Protein AF-A0A819ANI2-F1 (afdb_monomer_lite)

Sequence (300 aa):
MELKGNILSNIRSGGTGGHFAVSVTNSTTNWTAGNINNNDIYSVTPSTIGQWLVTSYDFANWKTNSGADANSISADPLYHSITNLRLLPNSPCYNAGVPISYVPADYYGTTRSLSTPTIGAVEMTSTQSPTSQTTITSPTTSTDNVILSLAAAGGLSVNPTTLTPASGSHFTGQYFSSGSTGNHPGATNISNYYWTVSTDASSFTGSVRFYFNNIPSNGVLVPGTLKLLKRNGPGIDWAVWPTVNNTATYIEATGLTGFSEFALGGNVDNPLPVEIANFTSVINNRDDNPAGAVLKIYQD

Secondary structure (DSSP, 8-state):
--EES-EEEE----SSS---SEEE-S--SPPPTTTEES-EEEESSGGGSEEETTEEE-HHHHHHHHS--TT-B-S---BSBSS--PBPTT-TTTT-S---TT--B-TTSPBPPSSSPPSSSS--S-----SEEEEEESPPTTS-EEEE-TTSTT-EEEEEEEEESSTT-EEEEEEESS---S--TT-SEEEEEEEEEEE--SEEEEEEEEE-TTSTT---S-GGG-EEEEESSTTSPPEE-S-EEE-SSEEEEEEE-S--EEEEEE-TT---PPP---------S----GGG--------

Structure (mmCIF, N/CA/C/O backbone):
data_AF-A0A819ANI2-F1
#
_entry.id   AF-A0A819ANI2-F1
#
loop_
_atom_site.group_PDB
_atom_site.id
_atom_site.type_symbol
_atom_site.label_atom_id
_atom_site.label_alt_id
_atom_site.label_comp_id
_atom_site.label_asym_id
_atom_site.label_entity_id
_atom_site.label_seq_id
_atom_site.pdbx_PDB_ins_code
_atom_site.Cartn_x
_atom_site.Cartn_y
_atom_site.Cartn_z
_atom_site.occupancy
_atom_site.B_iso_or_equiv
_atom_site.auth_seq_id
_atom_site.auth_comp_id
_atom_site.auth_asym_id
_atom_site.auth_atom_id
_atom_site.pdbx_PDB_model_num
ATOM 1 N N . MET A 1 1 ? 16.505 -12.201 -24.343 1.00 77.00 1 MET A N 1
ATOM 2 C CA . MET A 1 1 ? 15.945 -11.983 -22.994 1.00 77.00 1 MET A CA 1
ATOM 3 C C . MET A 1 1 ? 14.602 -11.306 -23.155 1.00 77.00 1 MET A C 1
ATOM 5 O O . MET A 1 1 ? 14.519 -10.413 -23.988 1.00 77.00 1 MET A O 1
ATOM 9 N N . GLU A 1 2 ? 13.596 -11.741 -22.405 1.00 89.25 2 GLU A N 1
ATOM 10 C CA . GLU A 1 2 ? 12.281 -11.102 -22.300 1.00 89.25 2 GLU A CA 1
ATOM 11 C C . GLU A 1 2 ? 12.007 -10.830 -20.818 1.00 89.25 2 GLU A C 1
ATOM 13 O O . GLU A 1 2 ? 12.235 -11.707 -19.985 1.00 89.25 2 GLU A O 1
ATOM 18 N N . LEU A 1 3 ? 11.581 -9.612 -20.492 1.00 92.81 3 LEU A N 1
ATOM 19 C CA . LEU A 1 3 ? 11.301 -9.157 -19.132 1.00 92.81 3 LEU A CA 1
ATOM 20 C C . LEU A 1 3 ? 10.108 -8.203 -19.192 1.00 92.81 3 LEU A C 1
ATOM 22 O O . LEU A 1 3 ? 10.248 -7.037 -19.568 1.00 92.81 3 LEU A O 1
ATOM 26 N N . LYS A 1 4 ? 8.924 -8.717 -18.863 1.00 95.81 4 LYS A N 1
ATOM 27 C CA . LYS A 1 4 ? 7.668 -7.964 -18.910 1.00 95.81 4 LYS A CA 1
ATOM 28 C C . LYS A 1 4 ? 6.836 -8.188 -17.662 1.00 95.81 4 LYS A C 1
ATOM 30 O O . LYS A 1 4 ? 6.848 -9.292 -17.122 1.00 95.81 4 LYS A O 1
ATOM 35 N N . GLY A 1 5 ? 6.098 -7.164 -17.239 1.00 96.12 5 GLY A N 1
ATOM 36 C CA . GLY A 1 5 ? 5.185 -7.262 -16.100 1.00 96.12 5 GLY A CA 1
ATOM 37 C C . GLY A 1 5 ? 5.885 -7.401 -14.749 1.00 96.12 5 GLY A C 1
ATOM 38 O O . GLY A 1 5 ? 5.277 -7.924 -13.821 1.00 96.12 5 GLY A O 1
ATOM 39 N N . ASN A 1 6 ? 7.148 -6.982 -14.622 1.00 96.94 6 ASN A N 1
ATOM 40 C CA . ASN A 1 6 ? 7.920 -7.109 -13.382 1.00 96.94 6 ASN A CA 1
ATOM 41 C C . ASN A 1 6 ? 7.979 -5.789 -12.622 1.00 96.94 6 ASN A C 1
ATOM 43 O O . ASN A 1 6 ? 7.995 -4.723 -13.230 1.00 96.94 6 ASN A O 1
ATOM 47 N N . ILE A 1 7 ? 8.103 -5.882 -11.301 1.00 98.06 7 ILE A N 1
ATOM 48 C CA . ILE A 1 7 ? 8.497 -4.757 -10.455 1.00 98.06 7 ILE A CA 1
ATOM 49 C C . ILE A 1 7 ? 9.987 -4.909 -10.154 1.00 98.06 7 ILE A C 1
ATOM 51 O O . ILE A 1 7 ? 10.411 -5.890 -9.544 1.00 98.06 7 ILE A O 1
ATOM 55 N N . LEU A 1 8 ? 10.771 -3.928 -10.578 1.00 96.44 8 LEU A N 1
ATOM 56 C CA . LEU A 1 8 ? 12.191 -3.773 -10.292 1.00 96.44 8 LEU A CA 1
ATOM 57 C C . LEU A 1 8 ? 12.291 -2.559 -9.371 1.00 96.44 8 LEU A C 1
ATOM 59 O O . LEU A 1 8 ? 12.177 -1.427 -9.829 1.00 96.44 8 LEU A O 1
ATOM 63 N N . SER A 1 9 ? 12.421 -2.793 -8.067 1.00 94.69 9 SER A N 1
ATOM 64 C CA . SER A 1 9 ? 12.334 -1.730 -7.065 1.00 94.69 9 SER A CA 1
ATOM 65 C C . SER A 1 9 ? 13.608 -1.642 -6.237 1.00 94.69 9 SER A C 1
ATOM 67 O O . SER A 1 9 ? 14.068 -2.631 -5.664 1.00 94.69 9 SER A O 1
ATOM 69 N N . ASN A 1 10 ? 14.162 -0.436 -6.158 1.00 92.88 10 ASN A N 1
ATOM 70 C CA . ASN A 1 10 ? 15.232 -0.076 -5.248 1.00 92.88 10 ASN A CA 1
ATOM 71 C C . ASN A 1 10 ? 14.749 0.998 -4.266 1.00 92.88 10 ASN A C 1
ATOM 73 O O . ASN A 1 10 ? 14.695 2.188 -4.573 1.00 92.88 10 ASN A O 1
ATOM 77 N N . ILE A 1 11 ? 14.471 0.572 -3.041 1.00 89.12 11 ILE A N 1
ATOM 78 C CA . ILE A 1 11 ? 14.009 1.445 -1.954 1.00 89.12 11 ILE A CA 1
ATOM 79 C C . ILE A 1 11 ? 15.154 2.010 -1.102 1.00 89.12 11 ILE A C 1
ATOM 81 O O . ILE A 1 11 ? 14.926 2.669 -0.093 1.00 89.12 11 ILE A O 1
ATOM 85 N N . ARG A 1 12 ? 16.413 1.746 -1.470 1.00 84.31 12 ARG A N 1
ATOM 86 C CA . ARG A 1 12 ? 17.563 2.177 -0.674 1.00 84.31 12 ARG A CA 1
ATOM 87 C C . ARG A 1 12 ? 17.862 3.662 -0.886 1.00 84.31 12 ARG A C 1
ATOM 89 O O . ARG A 1 12 ? 18.248 4.070 -1.978 1.00 84.31 12 ARG A O 1
ATOM 96 N N . SER A 1 13 ? 17.774 4.442 0.189 1.00 74.62 13 SER A N 1
ATOM 97 C CA . SER A 1 13 ? 17.965 5.902 0.201 1.00 74.62 13 SER A CA 1
ATOM 98 C C . SER A 1 13 ? 19.333 6.372 0.731 1.00 74.62 13 SER A C 1
ATOM 100 O O . SER A 1 13 ? 19.577 7.574 0.808 1.00 74.62 13 SER A O 1
ATOM 102 N N . GLY A 1 14 ? 20.248 5.459 1.088 1.00 73.94 14 GLY A N 1
ATOM 103 C CA . GLY A 1 14 ? 21.545 5.815 1.679 1.00 73.94 14 GLY A CA 1
ATOM 104 C C . GLY A 1 14 ? 22.700 4.857 1.372 1.00 73.94 14 GLY A C 1
ATOM 105 O O . GLY A 1 14 ? 22.512 3.740 0.886 1.00 73.94 14 GLY A O 1
ATOM 106 N N . GLY A 1 15 ? 23.915 5.294 1.712 1.00 75.56 15 GLY A N 1
ATOM 107 C CA . GLY A 1 15 ? 25.180 4.635 1.363 1.00 75.56 15 GLY A CA 1
ATOM 108 C C . GLY A 1 15 ? 25.980 5.429 0.325 1.00 75.56 15 GLY A C 1
ATOM 109 O O . GLY A 1 15 ? 25.483 6.389 -0.249 1.00 75.56 15 GLY A O 1
ATOM 110 N N . THR A 1 16 ? 27.240 5.047 0.111 1.00 75.12 16 THR A N 1
ATOM 111 C CA . THR A 1 16 ? 28.159 5.719 -0.829 1.00 75.12 16 THR A CA 1
ATOM 112 C C . THR A 1 16 ? 28.208 5.068 -2.216 1.00 75.12 16 THR A C 1
ATOM 114 O O . THR A 1 16 ? 28.866 5.592 -3.111 1.00 75.12 16 THR A O 1
ATOM 117 N N . GLY A 1 17 ? 27.543 3.924 -2.405 1.00 78.06 17 GLY A N 1
ATOM 118 C CA . GLY A 1 17 ? 27.487 3.211 -3.683 1.00 78.06 17 GLY A CA 1
ATOM 119 C C . GLY A 1 17 ? 26.312 3.652 -4.557 1.00 78.06 17 GLY A C 1
ATOM 120 O O . GLY A 1 17 ? 25.306 4.148 -4.057 1.00 78.06 17 GLY A O 1
ATOM 121 N N . GLY A 1 18 ? 26.419 3.429 -5.869 1.00 80.19 18 GLY A N 1
ATOM 122 C CA . GLY A 1 18 ? 25.274 3.548 -6.773 1.00 80.19 18 GLY A CA 1
ATOM 123 C C . GLY A 1 18 ? 24.262 2.434 -6.496 1.00 80.19 18 GLY A C 1
ATOM 124 O O . GLY A 1 18 ? 24.613 1.254 -6.528 1.00 80.19 18 GLY A O 1
ATOM 125 N N . HIS A 1 19 ? 23.019 2.807 -6.200 1.00 90.31 19 HIS A N 1
ATOM 126 C CA . HIS A 1 19 ? 21.920 1.879 -5.950 1.00 90.31 19 HIS A CA 1
ATOM 127 C C . HIS A 1 19 ? 20.876 2.057 -7.050 1.00 90.31 19 HIS A C 1
ATOM 129 O O . HIS A 1 19 ? 20.330 3.150 -7.211 1.00 90.31 19 HIS A O 1
ATOM 135 N N . PHE A 1 20 ? 20.637 0.994 -7.816 1.00 94.56 20 PHE A N 1
ATOM 136 C CA . PHE A 1 20 ? 19.831 1.030 -9.032 1.00 94.56 20 PHE A CA 1
ATOM 137 C C . PHE A 1 20 ? 18.744 -0.032 -8.989 1.00 94.56 20 PHE A C 1
ATOM 139 O O . PHE A 1 20 ? 18.962 -1.113 -8.442 1.00 94.56 20 PHE A O 1
ATOM 146 N N . ALA A 1 21 ? 17.598 0.260 -9.597 1.00 95.75 21 ALA A N 1
ATOM 147 C CA . ALA A 1 21 ? 16.550 -0.735 -9.807 1.00 95.75 21 ALA A CA 1
ATOM 148 C C . ALA A 1 21 ? 16.960 -1.759 -10.875 1.00 95.75 21 ALA A C 1
ATOM 150 O O . ALA A 1 21 ? 16.619 -2.938 -10.799 1.00 95.75 21 ALA A O 1
ATOM 151 N N . VAL A 1 22 ? 17.727 -1.300 -11.867 1.00 95.06 22 VAL A N 1
ATOM 152 C CA . VAL A 1 22 ? 18.222 -2.105 -12.983 1.00 95.06 22 VAL A CA 1
ATOM 153 C C . VAL A 1 22 ? 19.637 -1.673 -13.365 1.00 95.06 22 VAL A C 1
ATOM 155 O O . VAL A 1 22 ? 19.966 -0.490 -13.346 1.00 95.06 22 VAL A O 1
ATOM 158 N N . SER A 1 23 ? 20.509 -2.624 -13.698 1.00 93.88 23 SER A N 1
ATOM 159 C CA . SER A 1 23 ? 21.878 -2.320 -14.124 1.00 93.88 23 SER A CA 1
ATOM 160 C C . SER A 1 23 ? 22.340 -3.256 -15.235 1.00 93.88 23 SER A C 1
ATOM 162 O O . SER A 1 23 ? 22.138 -4.469 -15.174 1.00 93.88 23 SER A O 1
ATOM 164 N N . VAL A 1 24 ? 22.970 -2.673 -16.252 1.00 92.75 24 VAL A N 1
ATOM 165 C CA . VAL A 1 24 ? 23.624 -3.363 -17.365 1.00 92.75 24 VAL A CA 1
ATOM 166 C C . VAL A 1 24 ? 25.089 -2.954 -17.355 1.00 92.75 24 VAL A C 1
ATOM 168 O O . VAL A 1 24 ? 25.428 -1.870 -17.808 1.00 92.75 24 VAL A O 1
ATOM 171 N N . THR A 1 25 ? 25.978 -3.800 -16.835 1.00 91.19 25 THR A N 1
ATOM 172 C CA . THR A 1 25 ? 27.381 -3.416 -16.571 1.00 91.19 25 THR A CA 1
ATOM 173 C C . THR A 1 25 ? 28.378 -3.872 -17.634 1.00 91.19 25 THR A C 1
ATOM 175 O O . THR A 1 25 ? 29.524 -3.429 -17.627 1.00 91.19 25 THR A O 1
ATOM 178 N N . ASN A 1 26 ? 27.971 -4.744 -18.557 1.00 89.38 26 ASN A N 1
ATOM 179 C CA . ASN A 1 26 ? 28.876 -5.453 -19.469 1.00 89.38 26 ASN A CA 1
ATOM 180 C C . ASN A 1 26 ? 28.389 -5.505 -20.929 1.00 89.38 26 ASN A C 1
ATOM 182 O O . ASN A 1 26 ? 28.852 -6.347 -21.696 1.00 89.38 26 ASN A O 1
ATOM 186 N N . SER A 1 27 ? 27.464 -4.625 -21.322 1.00 86.56 27 SER A N 1
ATOM 187 C CA . SER A 1 27 ? 26.957 -4.544 -22.695 1.00 86.56 27 SER A CA 1
ATOM 188 C C . SER A 1 27 ? 26.948 -3.103 -23.186 1.00 86.56 27 SER A C 1
ATOM 190 O O . SER A 1 27 ? 26.484 -2.204 -22.492 1.00 86.56 27 SER A O 1
ATOM 192 N N . THR A 1 28 ? 27.423 -2.886 -24.408 1.00 84.19 28 THR A N 1
ATOM 193 C CA . THR A 1 28 ? 27.249 -1.630 -25.154 1.00 84.19 28 THR A CA 1
ATOM 194 C C . THR A 1 28 ? 26.048 -1.684 -26.098 1.00 84.19 28 THR A C 1
ATOM 196 O O . THR A 1 28 ? 25.682 -0.666 -26.675 1.00 84.19 28 THR A O 1
ATOM 199 N N . THR A 1 29 ? 25.438 -2.859 -26.269 1.00 87.50 29 THR A N 1
ATOM 200 C CA . THR A 1 29 ? 24.326 -3.074 -27.195 1.00 87.50 29 THR A CA 1
ATOM 201 C C . THR A 1 29 ? 23.001 -2.875 -26.482 1.00 87.50 29 THR A C 1
ATOM 203 O O . THR A 1 29 ? 22.730 -3.559 -25.490 1.00 87.50 29 THR A O 1
ATOM 206 N N . ASN A 1 30 ? 22.172 -1.991 -27.034 1.00 84.38 30 ASN A N 1
ATOM 207 C CA . ASN A 1 30 ? 20.806 -1.749 -26.584 1.00 84.38 30 ASN A CA 1
ATOM 208 C C . ASN A 1 30 ? 19.971 -3.034 -26.571 1.00 84.38 30 ASN A C 1
ATOM 210 O O . ASN A 1 30 ? 20.249 -4.012 -27.272 1.00 84.38 30 ASN A O 1
ATOM 214 N N . TRP A 1 31 ? 18.909 -3.021 -25.775 1.00 88.81 31 TRP A N 1
ATOM 215 C CA . TRP A 1 31 ? 17.961 -4.119 -25.752 1.00 88.81 31 TRP A CA 1
ATOM 216 C C . TRP A 1 31 ? 17.060 -4.103 -26.982 1.00 88.81 31 TRP A C 1
ATOM 218 O O . TRP A 1 31 ? 16.817 -3.074 -27.610 1.00 88.81 31 TRP A O 1
ATOM 228 N N . THR A 1 32 ? 16.538 -5.278 -27.329 1.00 88.62 32 THR A N 1
ATOM 229 C CA . THR A 1 32 ? 15.512 -5.388 -28.362 1.00 88.62 32 THR A CA 1
ATOM 230 C C . THR A 1 32 ? 14.246 -4.684 -27.884 1.00 88.62 32 THR A C 1
ATOM 232 O O . THR A 1 32 ? 13.686 -5.046 -26.843 1.00 88.62 32 THR A O 1
ATOM 235 N N . ALA A 1 33 ? 13.786 -3.700 -28.655 1.00 83.94 33 ALA A N 1
ATOM 236 C CA . ALA A 1 33 ? 12.563 -2.967 -28.363 1.00 83.94 33 ALA A CA 1
ATOM 237 C C . ALA A 1 33 ? 11.384 -3.929 -28.148 1.00 83.94 33 ALA A C 1
ATOM 239 O O . ALA A 1 33 ? 11.193 -4.887 -28.897 1.00 83.94 33 ALA A O 1
ATOM 240 N N . GLY A 1 34 ? 10.604 -3.686 -27.096 1.00 85.94 34 GLY A N 1
ATOM 241 C CA . GLY A 1 34 ? 9.439 -4.499 -26.749 1.00 85.94 34 GLY A CA 1
ATOM 242 C C . GLY A 1 34 ? 9.741 -5.805 -26.008 1.00 85.94 34 GLY A C 1
ATOM 243 O O . GLY A 1 34 ? 8.822 -6.342 -25.398 1.00 85.94 34 GLY A O 1
ATOM 244 N N . ASN A 1 35 ? 10.985 -6.297 -25.978 1.00 90.81 35 ASN A N 1
ATOM 245 C CA . ASN A 1 35 ? 11.329 -7.476 -25.169 1.00 90.81 35 ASN A CA 1
ATOM 246 C C . ASN A 1 35 ? 11.418 -7.149 -23.677 1.00 90.81 35 ASN A C 1
ATOM 248 O O . ASN A 1 35 ? 11.113 -8.004 -22.848 1.00 90.81 35 ASN A O 1
ATOM 252 N N . ILE A 1 36 ? 11.825 -5.923 -23.347 1.00 93.94 36 ILE A N 1
ATOM 253 C CA . ILE A 1 36 ? 11.832 -5.389 -21.986 1.00 93.94 36 ILE A CA 1
ATOM 254 C C . ILE A 1 36 ? 10.813 -4.253 -21.955 1.00 93.94 36 ILE A C 1
ATOM 256 O O . ILE A 1 36 ? 11.037 -3.217 -22.580 1.00 93.94 36 ILE A O 1
ATOM 260 N N . ASN A 1 37 ? 9.630 -4.497 -21.393 1.00 96.25 37 ASN A N 1
ATOM 261 C CA . ASN A 1 37 ? 8.524 -3.541 -21.454 1.00 96.25 37 ASN A CA 1
ATOM 262 C C . ASN A 1 37 ? 7.441 -3.829 -20.409 1.00 96.25 37 ASN A C 1
ATOM 264 O O . ASN A 1 37 ? 7.361 -4.948 -19.917 1.00 96.25 37 ASN A O 1
ATOM 268 N N . ASN A 1 38 ? 6.557 -2.864 -20.136 1.00 96.88 38 ASN A N 1
ATOM 269 C CA . ASN A 1 38 ? 5.451 -3.029 -19.183 1.00 96.88 38 ASN A CA 1
ATOM 270 C C . ASN A 1 38 ? 5.943 -3.475 -17.792 1.00 96.88 38 ASN A C 1
ATOM 272 O O . ASN A 1 38 ? 5.312 -4.301 -17.137 1.00 96.88 38 ASN A O 1
ATOM 276 N N . ASN A 1 39 ? 7.110 -2.984 -17.379 1.00 97.75 39 ASN A N 1
ATOM 277 C CA . ASN A 1 39 ? 7.649 -3.168 -16.038 1.00 97.75 39 ASN A CA 1
ATOM 278 C C . ASN A 1 39 ? 7.393 -1.904 -15.211 1.00 97.75 39 ASN A C 1
ATOM 280 O O . ASN A 1 39 ? 7.153 -0.833 -15.763 1.00 97.75 39 ASN A O 1
ATOM 284 N N . ASP A 1 40 ? 7.495 -2.013 -13.897 1.00 98.50 40 ASP A N 1
ATOM 285 C CA . ASP A 1 40 ? 7.684 -0.866 -13.019 1.00 98.50 40 ASP A CA 1
ATOM 286 C C . ASP A 1 40 ? 9.150 -0.840 -12.592 1.00 98.50 40 ASP A C 1
ATOM 288 O O . ASP A 1 40 ? 9.644 -1.802 -12.001 1.00 98.50 40 ASP A O 1
ATOM 292 N N . ILE A 1 41 ? 9.868 0.215 -12.971 1.00 97.69 41 ILE A N 1
ATOM 293 C CA . ILE A 1 41 ? 11.294 0.385 -12.689 1.00 97.69 41 ILE A CA 1
ATOM 294 C C . ILE A 1 41 ? 11.430 1.565 -11.743 1.00 97.69 41 ILE A C 1
ATOM 296 O O . ILE A 1 41 ? 11.491 2.716 -12.168 1.00 97.69 41 ILE A O 1
ATOM 300 N N . TYR A 1 42 ? 11.479 1.266 -10.452 1.00 97.06 42 TYR A N 1
ATOM 301 C CA . TYR A 1 42 ? 11.399 2.260 -9.397 1.00 97.06 42 TYR A CA 1
ATOM 302 C C . TYR A 1 42 ? 12.686 2.339 -8.583 1.00 97.06 42 TYR A C 1
ATOM 304 O O . TYR A 1 42 ? 13.210 1.337 -8.103 1.00 97.06 42 TYR A O 1
ATOM 312 N N . SER A 1 43 ? 13.163 3.559 -8.361 1.00 95.19 43 SER A N 1
ATOM 313 C CA . SER A 1 43 ? 14.209 3.871 -7.393 1.00 95.19 43 SER A CA 1
ATOM 314 C C . SER A 1 43 ? 13.736 5.040 -6.545 1.00 95.19 43 SER A C 1
ATOM 316 O O . SER A 1 43 ? 13.288 6.051 -7.088 1.00 95.19 43 SER A O 1
ATOM 318 N N . VAL A 1 44 ? 13.893 4.934 -5.223 1.00 90.69 44 VAL A N 1
ATOM 319 C CA . VAL A 1 44 ? 13.613 6.043 -4.294 1.00 90.69 44 VAL A CA 1
ATOM 320 C C . VAL A 1 44 ? 14.451 7.285 -4.618 1.00 90.69 44 VAL A C 1
ATOM 322 O O . VAL A 1 44 ? 14.039 8.406 -4.337 1.00 90.69 44 VAL A O 1
ATOM 325 N N . THR A 1 45 ? 15.610 7.090 -5.257 1.00 91.94 45 THR A N 1
ATOM 326 C CA . THR A 1 45 ? 16.425 8.158 -5.840 1.00 91.94 45 THR A CA 1
ATOM 3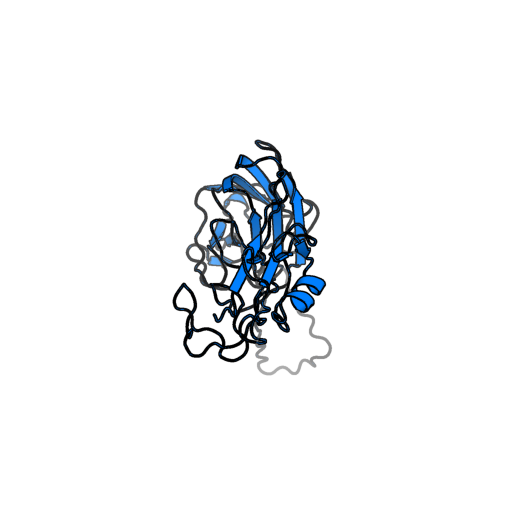27 C C . THR A 1 45 ? 16.161 8.212 -7.352 1.00 91.94 45 THR A C 1
ATOM 329 O O . THR A 1 45 ? 16.683 7.366 -8.085 1.00 91.94 45 THR A O 1
ATOM 332 N N . PRO A 1 46 ? 15.395 9.198 -7.869 1.00 92.44 46 PRO A N 1
ATOM 333 C CA . PRO A 1 46 ? 14.951 9.200 -9.268 1.00 92.44 46 PRO A CA 1
ATOM 334 C C . PRO A 1 46 ? 16.071 9.322 -10.308 1.00 92.44 46 PRO A C 1
ATOM 336 O O . PRO A 1 46 ? 15.860 9.005 -11.473 1.00 92.44 46 PRO A O 1
ATOM 339 N N . SER A 1 47 ? 17.264 9.778 -9.916 1.00 92.50 47 SER A N 1
ATOM 340 C CA . SER A 1 47 ? 18.444 9.848 -10.789 1.00 92.50 47 SER A CA 1
ATOM 341 C C . SER A 1 47 ? 19.203 8.519 -10.908 1.00 92.50 47 SER A C 1
ATOM 343 O O . SER A 1 47 ? 20.155 8.424 -11.682 1.00 92.50 47 SER A O 1
ATOM 345 N N . THR A 1 48 ? 18.804 7.494 -10.149 1.00 92.88 48 THR A N 1
ATOM 346 C CA . THR A 1 48 ? 19.437 6.168 -10.136 1.00 92.88 48 THR A CA 1
ATOM 347 C C . THR A 1 48 ? 18.433 5.062 -10.452 1.00 92.88 48 THR A C 1
ATOM 349 O O . THR A 1 48 ? 18.452 3.990 -9.855 1.00 92.88 48 THR A O 1
ATOM 352 N N . ILE A 1 49 ? 17.538 5.305 -11.410 1.00 95.81 49 ILE A N 1
ATOM 353 C CA . ILE A 1 49 ? 16.581 4.296 -11.880 1.00 95.81 49 ILE A CA 1
ATOM 354 C C . ILE A 1 49 ? 17.337 3.133 -12.514 1.00 95.81 49 ILE A C 1
ATOM 356 O O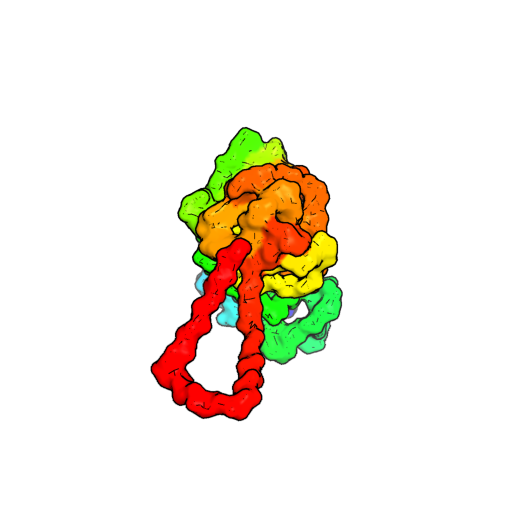 . ILE A 1 49 ? 17.199 1.984 -12.092 1.00 95.81 49 ILE A O 1
ATOM 360 N N . GLY A 1 50 ? 18.194 3.456 -13.479 1.00 95.25 50 GLY A N 1
ATOM 361 C CA . GLY A 1 50 ? 18.986 2.478 -14.199 1.00 95.25 50 GLY A CA 1
ATOM 362 C C . GLY A 1 50 ? 20.455 2.858 -14.287 1.00 95.25 50 GLY A C 1
ATOM 363 O O . GLY A 1 50 ? 20.812 4.036 -14.248 1.00 95.25 50 GLY A O 1
ATOM 364 N N . GLN A 1 51 ? 21.308 1.854 -14.446 1.00 95.56 51 GLN A N 1
ATOM 365 C CA . GLN A 1 51 ? 22.713 2.032 -14.792 1.00 95.56 51 GLN A CA 1
ATOM 366 C C . GLN A 1 51 ? 23.022 1.334 -16.112 1.00 95.56 51 GLN A C 1
ATOM 368 O O . GLN A 1 51 ? 22.664 0.172 -16.308 1.00 95.56 51 GLN A O 1
ATOM 373 N N . TRP A 1 52 ? 23.739 2.029 -16.992 1.00 94.56 52 TRP A N 1
ATOM 374 C CA . TRP A 1 52 ? 24.311 1.441 -18.196 1.00 94.56 52 TRP A CA 1
ATOM 375 C C . TRP A 1 52 ? 25.821 1.668 -18.221 1.00 94.56 52 TRP A C 1
ATOM 377 O O . TRP A 1 52 ? 26.301 2.802 -18.220 1.00 94.56 52 TRP A O 1
ATOM 387 N N . LEU A 1 53 ? 26.573 0.570 -18.226 1.00 93.69 53 LEU A N 1
ATOM 388 C CA . LEU A 1 53 ? 28.005 0.508 -17.953 1.00 93.69 53 LEU A CA 1
ATOM 389 C C . LEU A 1 53 ? 28.331 1.194 -16.618 1.00 93.69 53 LEU A C 1
ATOM 391 O O . LEU A 1 53 ? 28.093 0.627 -15.556 1.00 93.69 53 LEU A O 1
ATOM 395 N N . VAL A 1 54 ? 28.853 2.417 -16.674 1.00 92.81 54 VAL A N 1
ATOM 396 C CA . VAL A 1 54 ? 29.225 3.227 -15.504 1.00 92.81 54 VAL A CA 1
ATOM 397 C C . VAL A 1 54 ? 28.310 4.435 -15.304 1.00 92.81 54 VAL A C 1
ATOM 399 O O . VAL A 1 54 ? 28.420 5.114 -14.286 1.00 92.81 54 VAL A O 1
ATOM 402 N N . THR A 1 55 ? 27.405 4.700 -16.247 1.00 94.31 55 THR A N 1
ATOM 403 C CA . THR A 1 55 ? 26.544 5.885 -16.244 1.00 94.31 55 THR A CA 1
ATOM 404 C C . THR A 1 55 ? 25.206 5.583 -15.583 1.00 94.31 55 THR A C 1
ATOM 406 O O . THR A 1 55 ? 24.576 4.564 -15.868 1.00 94.31 55 THR A O 1
ATOM 409 N N . SER A 1 56 ? 24.767 6.491 -14.714 1.00 95.19 56 SER A N 1
ATOM 410 C CA . SER A 1 56 ? 23.450 6.472 -14.076 1.00 95.19 56 SER A CA 1
ATOM 411 C C . SER A 1 56 ? 22.428 7.232 -14.913 1.00 95.19 56 SER A C 1
ATOM 413 O O . SER A 1 56 ? 22.747 8.275 -15.483 1.00 95.19 56 SER A O 1
ATOM 415 N N . TYR A 1 57 ? 21.195 6.741 -14.934 1.00 96.56 57 TYR A N 1
ATOM 416 C CA . TYR A 1 57 ? 20.096 7.321 -15.692 1.00 96.56 57 TYR A CA 1
ATOM 417 C C . TYR A 1 57 ? 18.854 7.474 -14.811 1.00 96.56 57 TYR A C 1
ATOM 419 O O . TYR A 1 57 ? 18.494 6.570 -14.050 1.00 96.56 57 TYR A O 1
ATOM 427 N N . ASP A 1 58 ? 18.165 8.605 -14.973 1.00 97.25 58 ASP A N 1
ATOM 428 C CA . ASP A 1 58 ? 16.753 8.708 -14.608 1.00 97.25 58 ASP A CA 1
ATOM 429 C C . ASP A 1 58 ? 15.878 7.867 -15.552 1.00 97.25 58 ASP A C 1
ATOM 431 O O . ASP A 1 58 ? 16.355 7.299 -16.536 1.00 97.25 58 ASP A O 1
ATOM 435 N N . PHE A 1 59 ? 14.578 7.781 -15.272 1.00 97.62 59 PHE A N 1
ATOM 436 C CA . PHE A 1 59 ? 13.683 6.921 -16.045 1.00 97.62 59 PHE A CA 1
ATOM 437 C C . PHE A 1 59 ? 13.523 7.346 -17.517 1.00 97.62 59 PHE A C 1
ATOM 439 O O . PHE A 1 59 ? 13.432 6.498 -18.406 1.00 97.62 59 PHE A O 1
ATOM 446 N N . ALA A 1 60 ? 13.499 8.648 -17.810 1.00 97.75 60 ALA A N 1
ATOM 447 C CA . ALA A 1 60 ? 13.326 9.135 -19.179 1.00 97.75 60 ALA A CA 1
ATOM 448 C C . ALA A 1 60 ? 14.568 8.839 -20.033 1.00 97.75 60 ALA A C 1
ATOM 450 O O . ALA A 1 60 ? 14.467 8.334 -21.159 1.00 97.75 60 ALA A O 1
ATOM 451 N N . ASN A 1 61 ? 15.745 9.092 -19.466 1.00 97.38 61 ASN A N 1
ATOM 452 C CA . ASN A 1 61 ? 17.016 8.819 -20.110 1.00 97.38 61 ASN A CA 1
ATOM 453 C C . ASN A 1 61 ? 17.309 7.311 -20.165 1.00 97.38 61 ASN A C 1
ATOM 455 O O . ASN A 1 61 ? 17.878 6.854 -21.152 1.00 97.38 61 ASN A O 1
ATOM 459 N N . TRP A 1 62 ? 16.849 6.521 -19.186 1.00 96.31 62 TRP A N 1
ATOM 460 C CA . TRP A 1 62 ? 16.924 5.057 -19.218 1.00 96.31 62 TRP A CA 1
ATOM 461 C C . TRP A 1 62 ? 16.205 4.481 -20.439 1.00 96.31 62 TRP A C 1
ATOM 463 O O . TRP A 1 62 ? 16.815 3.718 -21.181 1.00 96.31 62 TRP A O 1
ATOM 473 N N . LYS A 1 63 ? 14.954 4.889 -20.698 1.00 96.12 63 LYS A N 1
ATOM 474 C CA . LYS A 1 63 ? 14.185 4.434 -21.875 1.00 96.12 63 LYS A CA 1
ATOM 475 C C . LYS A 1 63 ? 14.883 4.778 -23.188 1.00 96.12 63 LYS A C 1
ATOM 477 O O . LYS A 1 63 ? 14.980 3.949 -24.090 1.00 96.12 63 LYS A O 1
ATOM 482 N N . THR A 1 64 ? 15.400 6.003 -23.276 1.00 95.19 64 THR A N 1
ATOM 483 C CA . THR A 1 64 ? 16.131 6.469 -24.462 1.00 95.19 64 THR A CA 1
ATOM 484 C C . THR A 1 64 ? 17.411 5.661 -24.673 1.00 95.19 64 THR A C 1
ATOM 486 O O . THR A 1 64 ? 17.687 5.220 -25.786 1.00 95.19 64 THR A O 1
ATOM 489 N N . ASN A 1 65 ? 18.179 5.435 -23.604 1.00 94.50 65 ASN A N 1
ATOM 490 C CA . ASN A 1 65 ? 19.461 4.746 -23.668 1.00 94.50 65 ASN A CA 1
ATOM 491 C C . ASN A 1 65 ? 19.306 3.240 -23.915 1.00 94.50 65 ASN A C 1
ATOM 493 O O . ASN A 1 65 ? 20.008 2.688 -24.753 1.00 94.50 65 ASN A O 1
ATOM 497 N N . SER A 1 66 ? 18.387 2.572 -23.212 1.00 93.62 66 SER A N 1
ATOM 498 C CA . SER A 1 66 ? 18.184 1.124 -23.329 1.00 93.62 66 SER A CA 1
ATOM 499 C C . SER A 1 66 ? 17.539 0.719 -24.656 1.00 93.62 66 SER A C 1
ATOM 501 O O . SER A 1 66 ? 17.709 -0.422 -25.090 1.00 93.62 66 SER A O 1
ATOM 503 N N . GLY A 1 67 ? 16.801 1.632 -25.303 1.00 93.62 67 GLY A N 1
ATOM 504 C CA . GLY A 1 67 ? 15.975 1.336 -26.475 1.00 93.62 67 GLY A CA 1
ATOM 505 C C . GLY A 1 67 ? 14.733 0.492 -26.153 1.00 93.62 67 GLY A C 1
ATOM 506 O O . GLY A 1 67 ? 14.137 -0.091 -27.059 1.00 93.62 67 GLY A O 1
ATOM 507 N N . ALA A 1 68 ? 14.356 0.395 -24.876 1.00 93.94 68 ALA A N 1
ATOM 508 C CA . ALA A 1 68 ? 13.279 -0.454 -24.380 1.00 93.94 68 ALA A CA 1
ATOM 509 C C . ALA A 1 68 ? 12.365 0.303 -23.393 1.00 93.94 68 ALA A C 1
ATOM 511 O O . ALA A 1 68 ? 12.385 1.531 -23.335 1.00 93.94 68 ALA A O 1
ATOM 512 N N . ASP A 1 69 ? 11.526 -0.422 -22.644 1.00 95.75 69 ASP A N 1
ATOM 513 C CA . ASP A 1 69 ? 10.689 0.123 -21.565 1.00 95.75 69 ASP A CA 1
ATOM 514 C C . ASP A 1 69 ? 9.686 1.212 -22.004 1.00 95.75 69 ASP A C 1
ATOM 516 O O . ASP A 1 69 ? 9.271 2.059 -21.215 1.00 95.75 69 ASP A O 1
ATOM 520 N N . ALA A 1 70 ? 9.254 1.181 -23.270 1.00 95.69 70 ALA A N 1
ATOM 521 C CA . ALA A 1 70 ? 8.366 2.187 -23.862 1.00 95.69 70 ALA A CA 1
ATOM 522 C C . ALA A 1 70 ? 7.028 2.370 -23.110 1.00 95.69 70 ALA A C 1
ATOM 524 O O . ALA A 1 70 ? 6.553 3.495 -22.976 1.00 95.69 70 ALA A O 1
ATOM 525 N N . ASN A 1 71 ? 6.459 1.275 -22.604 1.00 96.56 71 ASN A N 1
ATOM 526 C CA . ASN A 1 71 ? 5.224 1.199 -21.815 1.00 96.56 71 ASN A CA 1
ATOM 527 C C . ASN A 1 71 ? 5.490 0.840 -20.343 1.00 96.56 71 ASN A C 1
ATOM 529 O O . ASN A 1 71 ? 4.562 0.476 -19.625 1.00 96.56 71 ASN A O 1
ATOM 533 N N . SER A 1 72 ? 6.748 0.859 -19.903 1.00 97.88 72 SER A N 1
ATOM 534 C CA . SER A 1 72 ? 7.070 0.698 -18.486 1.00 97.88 72 SER A CA 1
ATOM 535 C C . SER A 1 72 ? 6.730 1.982 -17.722 1.00 97.88 72 SER A C 1
ATOM 537 O O . SER A 1 72 ? 6.622 3.069 -18.303 1.00 97.88 72 SER A O 1
ATOM 539 N N . ILE A 1 73 ? 6.593 1.861 -16.408 1.00 98.31 73 ILE A N 1
ATOM 540 C CA . ILE A 1 73 ? 6.373 2.965 -15.474 1.00 98.31 73 ILE A CA 1
ATOM 541 C C . ILE A 1 73 ? 7.541 3.062 -14.481 1.00 98.31 73 ILE A C 1
ATOM 543 O O . ILE A 1 73 ? 8.414 2.198 -14.445 1.00 98.31 73 ILE A O 1
ATOM 547 N N . SER A 1 74 ? 7.579 4.156 -13.723 1.00 97.88 74 SER A N 1
ATOM 548 C CA . SER A 1 74 ? 8.512 4.370 -12.613 1.00 97.88 74 SER A CA 1
ATOM 549 C C . SER A 1 74 ? 7.748 5.074 -11.500 1.00 97.88 74 SER A C 1
ATOM 551 O O . SER A 1 74 ? 7.683 6.307 -11.471 1.00 97.88 74 SER A O 1
ATOM 553 N N . ALA A 1 75 ? 7.144 4.301 -10.607 1.00 96.75 75 ALA A N 1
ATOM 554 C CA . ALA A 1 75 ? 6.402 4.816 -9.461 1.00 96.75 75 ALA A CA 1
ATOM 555 C C . ALA A 1 75 ? 6.619 3.907 -8.248 1.00 96.75 75 ALA A C 1
ATOM 557 O O . ALA A 1 75 ? 7.004 2.760 -8.414 1.00 96.75 75 ALA A O 1
ATOM 558 N N . ASP A 1 76 ? 6.411 4.405 -7.026 1.00 94.81 76 ASP A N 1
ATOM 559 C CA . ASP A 1 76 ? 6.493 3.527 -5.853 1.00 94.81 76 ASP A CA 1
ATOM 560 C C . ASP A 1 76 ? 5.450 2.405 -6.018 1.00 94.81 76 ASP A C 1
ATOM 562 O O . ASP A 1 76 ? 4.263 2.720 -6.168 1.00 94.81 76 ASP A O 1
ATOM 566 N N . PRO A 1 77 ? 5.847 1.117 -6.002 1.00 95.56 77 PRO A N 1
ATOM 567 C CA . PRO A 1 77 ? 4.900 0.017 -6.135 1.00 95.56 77 PRO A CA 1
ATOM 568 C C . PRO A 1 77 ? 3.860 -0.006 -5.014 1.00 95.56 77 PRO A C 1
ATOM 570 O O . PRO A 1 77 ? 2.803 -0.617 -5.174 1.00 95.56 77 PRO A O 1
ATOM 573 N N . LEU A 1 78 ? 4.145 0.654 -3.887 1.00 94.25 78 LEU A N 1
ATOM 574 C CA . LEU A 1 78 ? 3.340 0.648 -2.676 1.00 94.25 78 LEU A CA 1
ATOM 575 C C . LEU A 1 78 ? 3.186 -0.772 -2.124 1.00 94.25 78 LEU A C 1
ATOM 577 O O . LEU A 1 78 ? 2.086 -1.306 -2.052 1.00 94.25 78 LEU A O 1
ATOM 581 N N . TYR A 1 79 ? 4.287 -1.409 -1.731 1.00 93.50 79 TYR A N 1
ATOM 582 C CA . TYR A 1 79 ? 4.220 -2.670 -0.985 1.00 93.50 79 TYR A CA 1
ATOM 583 C C . TYR A 1 79 ? 3.743 -2.449 0.458 1.00 93.50 79 TYR A C 1
ATOM 585 O O . TYR A 1 79 ? 4.002 -1.407 1.062 1.00 93.50 79 TYR A O 1
ATOM 593 N N . HIS A 1 80 ? 3.092 -3.456 1.051 1.00 91.19 80 HIS A N 1
ATOM 594 C CA . HIS A 1 80 ? 2.781 -3.435 2.485 1.00 91.19 80 HIS A CA 1
ATOM 595 C C . HIS A 1 80 ? 4.045 -3.458 3.354 1.00 91.19 80 HIS A C 1
ATOM 597 O O . HIS A 1 80 ? 4.121 -2.757 4.362 1.00 91.19 80 HIS A O 1
ATOM 603 N N . SER A 1 81 ? 5.034 -4.273 2.993 1.00 90.19 81 SER A N 1
ATOM 604 C CA . SER A 1 81 ? 6.364 -4.220 3.597 1.00 90.19 81 SER A CA 1
ATOM 605 C C . SER A 1 81 ? 7.398 -4.924 2.729 1.00 90.19 81 SER A C 1
ATOM 607 O O . SER A 1 81 ? 7.053 -5.552 1.730 1.00 90.19 81 SER A O 1
ATOM 609 N N . ILE A 1 82 ? 8.667 -4.907 3.144 1.00 87.88 82 ILE A N 1
ATOM 610 C CA . ILE A 1 82 ? 9.719 -5.670 2.452 1.00 87.88 82 ILE A CA 1
ATOM 611 C C . ILE A 1 82 ? 9.563 -7.197 2.583 1.00 87.88 82 ILE A C 1
ATOM 613 O O . ILE A 1 82 ? 10.235 -7.948 1.883 1.00 87.88 82 ILE A O 1
ATOM 617 N N . THR A 1 83 ? 8.695 -7.667 3.485 1.00 87.31 83 THR A N 1
ATOM 618 C CA . THR A 1 83 ? 8.382 -9.092 3.697 1.00 87.31 83 THR A CA 1
ATOM 619 C C . THR A 1 83 ? 6.972 -9.469 3.240 1.00 87.31 83 THR A C 1
ATOM 621 O O . THR A 1 83 ? 6.703 -10.644 2.999 1.00 87.31 83 THR A O 1
ATOM 624 N N . ASN A 1 84 ? 6.077 -8.492 3.081 1.00 89.19 84 ASN A N 1
ATOM 625 C CA . ASN A 1 84 ? 4.755 -8.652 2.491 1.00 89.19 84 ASN A CA 1
ATOM 626 C C . ASN A 1 84 ? 4.691 -7.877 1.170 1.00 89.19 84 ASN A C 1
ATOM 628 O O . ASN A 1 84 ? 4.275 -6.719 1.128 1.00 89.19 84 ASN A O 1
ATOM 632 N N . LEU A 1 85 ? 5.075 -8.554 0.088 1.00 91.31 85 LEU A N 1
ATOM 633 C CA . LEU A 1 85 ? 5.129 -7.992 -1.266 1.00 91.31 85 LEU A CA 1
ATOM 634 C C . LEU A 1 85 ? 3.763 -7.964 -1.978 1.00 91.31 85 LEU A C 1
ATOM 636 O O . LEU A 1 85 ? 3.696 -7.930 -3.205 1.00 91.31 85 LEU A O 1
ATOM 640 N N . ARG A 1 86 ? 2.655 -7.991 -1.230 1.00 91.44 86 ARG A N 1
ATOM 641 C CA . ARG A 1 86 ? 1.350 -7.593 -1.771 1.00 91.44 86 ARG A CA 1
ATOM 642 C C . ARG A 1 86 ? 1.289 -6.068 -1.842 1.00 91.44 86 ARG A C 1
ATOM 644 O O . ARG A 1 86 ? 1.830 -5.378 -0.975 1.00 91.44 86 ARG A O 1
ATOM 651 N N . LEU A 1 87 ? 0.641 -5.569 -2.885 1.00 93.56 87 LEU A N 1
ATOM 652 C CA . LEU A 1 87 ? 0.523 -4.144 -3.163 1.00 93.56 87 LEU A CA 1
ATOM 653 C C . LEU A 1 87 ? -0.621 -3.520 -2.351 1.00 93.56 87 LEU A C 1
ATOM 655 O O . LEU A 1 87 ? -1.628 -4.176 -2.074 1.00 93.56 87 LEU A O 1
ATOM 659 N N . LEU A 1 88 ? -0.469 -2.247 -1.989 1.00 92.19 88 LEU A N 1
ATOM 660 C CA . LEU A 1 88 ? -1.529 -1.441 -1.398 1.00 92.19 88 LEU A CA 1
ATOM 661 C C . LEU A 1 88 ? -2.652 -1.211 -2.427 1.00 92.19 88 LEU A C 1
ATOM 663 O O . LEU A 1 88 ? -2.376 -1.123 -3.627 1.00 92.19 88 LEU A O 1
ATOM 667 N N . PRO A 1 89 ? -3.911 -1.028 -1.981 1.00 89.69 89 PRO A N 1
ATOM 668 C CA . PRO A 1 89 ? -5.066 -0.864 -2.872 1.00 89.69 89 PRO A CA 1
ATOM 669 C C . PRO A 1 89 ? -4.962 0.283 -3.891 1.00 89.69 89 PRO A C 1
ATOM 671 O O . PRO A 1 89 ? -5.635 0.251 -4.919 1.00 89.69 89 PRO A O 1
ATOM 674 N N . ASN A 1 90 ? -4.133 1.296 -3.644 1.00 93.19 90 ASN A N 1
ATOM 675 C CA . ASN A 1 90 ? -3.903 2.424 -4.551 1.00 93.19 90 ASN A CA 1
ATOM 676 C C . ASN A 1 90 ? -2.609 2.306 -5.375 1.00 93.19 90 ASN A C 1
ATOM 678 O O . ASN A 1 90 ? -2.122 3.318 -5.879 1.00 93.19 90 ASN A O 1
ATOM 682 N N . SER A 1 91 ? -2.028 1.108 -5.484 1.00 95.50 91 SER A N 1
ATOM 683 C CA . SER A 1 91 ? -0.788 0.895 -6.232 1.00 95.50 91 SER A CA 1
ATOM 684 C C . SER A 1 91 ? -0.908 1.322 -7.702 1.00 95.50 91 SER A C 1
ATOM 686 O O . SER A 1 91 ? -1.865 0.926 -8.378 1.00 95.50 91 SER A O 1
ATOM 688 N N . PRO A 1 92 ? 0.088 2.053 -8.241 1.00 96.88 92 PRO A N 1
ATOM 689 C CA . PRO A 1 92 ? 0.139 2.415 -9.659 1.00 96.88 92 PRO A CA 1
ATOM 690 C C . PRO A 1 92 ? 0.372 1.205 -10.577 1.00 96.88 92 PRO A C 1
ATOM 692 O O . PRO A 1 92 ? 0.199 1.313 -11.787 1.00 96.88 92 PRO A O 1
ATOM 695 N N . CYS A 1 93 ? 0.752 0.050 -10.020 1.00 97.75 93 CYS A N 1
ATOM 696 C CA . CYS A 1 93 ? 0.951 -1.186 -10.773 1.00 97.75 93 CYS A CA 1
ATOM 697 C C . CYS A 1 93 ? -0.368 -1.870 -11.173 1.00 97.75 93 CYS A C 1
ATOM 699 O O . CYS A 1 93 ? -0.356 -2.762 -12.028 1.00 97.75 93 CYS A O 1
ATOM 701 N N . TYR A 1 94 ? -1.501 -1.478 -10.575 1.00 96.44 94 TYR A N 1
ATOM 702 C CA . TYR A 1 94 ? -2.818 -2.006 -10.931 1.00 96.44 94 TYR A CA 1
ATOM 703 C C . TYR A 1 94 ? -3.147 -1.735 -12.398 1.00 96.44 94 TYR A C 1
ATOM 705 O O . TYR A 1 94 ? -3.063 -0.594 -12.845 1.00 96.44 94 TYR A O 1
ATOM 713 N N . ASN A 1 95 ? -3.574 -2.761 -13.139 1.00 96.19 95 ASN A N 1
ATOM 714 C CA . ASN A 1 95 ? -3.971 -2.644 -14.547 1.00 96.19 95 ASN A CA 1
ATOM 715 C C . ASN A 1 95 ? -2.922 -2.005 -15.489 1.00 96.19 95 ASN A C 1
ATOM 717 O O . ASN A 1 95 ? -3.266 -1.614 -16.603 1.00 96.19 95 ASN A O 1
ATOM 721 N N . ALA A 1 96 ? -1.655 -1.908 -15.077 1.00 97.38 96 ALA A N 1
ATOM 722 C CA . ALA A 1 96 ? -0.585 -1.286 -15.863 1.00 97.38 96 ALA A CA 1
ATOM 723 C C . ALA A 1 96 ? 0.215 -2.296 -16.715 1.00 97.38 96 ALA A C 1
ATOM 725 O O . ALA A 1 96 ? 1.057 -1.914 -17.532 1.00 97.38 96 ALA A O 1
ATOM 726 N N . GLY A 1 97 ? -0.023 -3.596 -16.524 1.00 96.44 97 GLY A N 1
ATOM 727 C CA . GLY A 1 97 ? 0.665 -4.667 -17.232 1.00 96.44 97 GLY A CA 1
ATOM 728 C C . GLY A 1 97 ? 0.056 -5.000 -18.594 1.00 96.44 97 GLY A C 1
ATOM 729 O O . GLY A 1 97 ? -0.951 -4.441 -19.024 1.00 96.44 97 GLY A O 1
ATOM 730 N N . VAL A 1 98 ? 0.675 -5.971 -19.268 1.00 96.06 98 VAL A N 1
ATOM 731 C CA . VAL A 1 98 ? 0.176 -6.582 -20.508 1.00 96.06 98 VAL A CA 1
ATOM 732 C C . VAL A 1 98 ? 0.020 -8.092 -20.299 1.00 96.06 98 VAL A C 1
ATOM 734 O O . VAL A 1 98 ? 0.881 -8.683 -19.642 1.00 96.06 98 VAL A O 1
ATOM 737 N N . PRO A 1 99 ? -1.042 -8.740 -20.816 1.00 96.75 99 PRO A N 1
ATOM 738 C CA . PRO A 1 99 ? -1.199 -10.187 -20.713 1.00 96.75 99 PRO A CA 1
ATOM 739 C C . PRO A 1 99 ? -0.013 -10.933 -21.333 1.00 96.75 99 PRO A C 1
ATOM 741 O O . PRO A 1 99 ? 0.404 -10.642 -22.455 1.00 96.75 99 PRO A O 1
ATOM 744 N N . ILE A 1 100 ? 0.505 -11.927 -20.612 1.00 95.38 100 ILE A N 1
ATOM 745 C CA . ILE A 1 100 ? 1.573 -12.816 -21.076 1.00 95.38 100 ILE A CA 1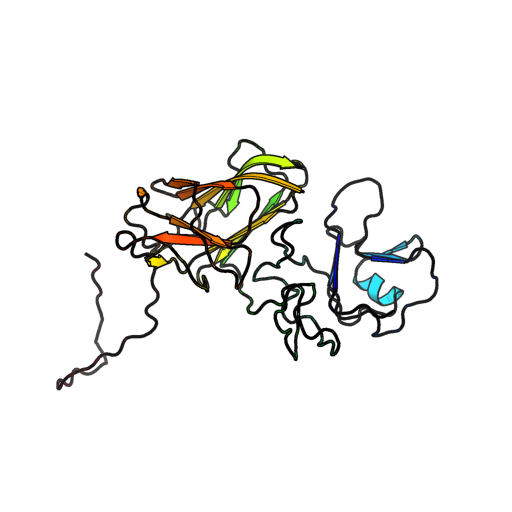
ATOM 746 C C . ILE A 1 100 ? 0.995 -14.229 -21.095 1.00 95.38 100 ILE A C 1
ATOM 748 O O . ILE A 1 100 ? 0.693 -14.792 -20.046 1.00 95.38 100 ILE A O 1
ATOM 752 N N . SER A 1 101 ? 0.813 -14.806 -22.285 1.00 94.00 101 SER A N 1
ATOM 753 C CA . SER A 1 101 ? 0.042 -16.050 -22.471 1.00 94.00 101 SER A CA 1
ATOM 754 C C . SER A 1 101 ? 0.593 -17.253 -21.701 1.00 94.00 101 SER A C 1
ATOM 756 O O . SER A 1 101 ? -0.172 -18.124 -21.297 1.00 94.00 101 SER A O 1
ATOM 758 N N . TYR A 1 102 ? 1.907 -17.293 -21.472 1.00 94.56 102 TYR A N 1
ATOM 759 C CA . TYR A 1 102 ? 2.578 -18.341 -20.701 1.00 94.56 102 TYR A CA 1
ATOM 760 C C . TYR A 1 102 ? 2.706 -18.019 -19.198 1.00 94.56 102 TYR A C 1
ATOM 762 O O . TYR A 1 102 ? 3.312 -18.795 -18.463 1.00 94.56 102 TYR A O 1
ATOM 770 N N . VAL A 1 103 ? 2.116 -16.912 -18.723 1.00 95.94 103 VAL A N 1
ATOM 771 C CA . VAL A 1 103 ? 1.996 -16.546 -17.297 1.00 95.94 103 VAL A CA 1
ATOM 772 C C . VAL A 1 103 ? 0.511 -16.316 -16.958 1.00 95.94 103 VAL A C 1
ATOM 774 O O . VAL A 1 103 ? 0.086 -15.182 -16.741 1.00 95.94 103 VAL A O 1
ATOM 777 N N . PRO A 1 104 ? -0.320 -17.375 -16.948 1.00 96.62 104 PRO A N 1
ATOM 778 C CA . PRO A 1 104 ? -1.771 -17.236 -16.785 1.00 96.62 104 PRO A CA 1
ATOM 779 C C . PRO A 1 104 ? -2.210 -16.930 -15.344 1.00 96.62 104 PRO A C 1
ATOM 781 O O . PRO A 1 104 ? -3.336 -16.483 -15.124 1.00 96.62 104 PRO A O 1
ATOM 784 N N . ALA A 1 105 ? -1.342 -17.172 -14.361 1.00 96.62 105 ALA A N 1
ATOM 785 C CA . ALA A 1 105 ? -1.635 -16.984 -12.948 1.00 96.62 105 ALA A CA 1
ATOM 786 C C . ALA A 1 105 ? -0.520 -16.209 -12.235 1.00 96.62 105 ALA A C 1
ATOM 788 O O . ALA A 1 105 ? 0.618 -16.125 -12.708 1.00 96.62 105 ALA A O 1
ATOM 789 N N . ASP A 1 106 ? -0.873 -15.606 -11.108 1.00 95.69 106 ASP A N 1
ATOM 790 C CA . ASP A 1 106 ? 0.046 -14.921 -10.210 1.00 95.69 106 ASP A CA 1
ATOM 791 C C . ASP A 1 106 ? 0.762 -15.904 -9.258 1.00 95.69 106 ASP A C 1
ATOM 793 O O . ASP A 1 106 ? 0.593 -17.123 -9.343 1.00 95.69 106 ASP A O 1
ATOM 797 N N . TYR A 1 107 ? 1.577 -15.381 -8.338 1.00 94.38 107 TYR A N 1
ATOM 798 C CA . TYR A 1 107 ? 2.342 -16.182 -7.375 1.00 94.38 107 TYR A CA 1
ATOM 799 C C . TYR A 1 107 ? 1.472 -17.069 -6.463 1.00 94.38 107 TYR A C 1
ATOM 801 O O . TYR A 1 107 ? 1.923 -18.122 -6.017 1.00 94.38 107 TYR A O 1
ATOM 809 N N . TYR A 1 108 ? 0.231 -16.664 -6.189 1.00 91.44 108 TYR A N 1
ATOM 810 C CA . TYR A 1 108 ? -0.705 -17.392 -5.330 1.00 91.44 108 TYR A CA 1
ATOM 811 C C . TYR A 1 108 ? -1.701 -18.252 -6.125 1.00 91.44 108 TYR A C 1
ATOM 813 O O . TYR A 1 108 ? -2.591 -18.857 -5.529 1.00 91.44 108 TYR A O 1
ATOM 821 N N . GLY A 1 109 ? -1.553 -18.334 -7.451 1.00 93.19 109 GLY A N 1
ATOM 822 C CA . GLY A 1 109 ? -2.444 -19.088 -8.333 1.00 93.19 109 GLY A CA 1
ATOM 823 C C . GLY A 1 109 ? -3.706 -18.329 -8.756 1.00 93.19 109 GLY A C 1
ATOM 824 O O . GLY A 1 109 ? -4.565 -18.911 -9.418 1.00 93.19 109 GLY A O 1
ATOM 825 N N . THR A 1 110 ? -3.829 -17.041 -8.421 1.00 92.25 110 THR A N 1
ATOM 826 C CA . THR A 1 110 ? -4.931 -16.195 -8.896 1.00 92.25 110 THR A CA 1
ATOM 827 C C . THR A 1 110 ? -4.785 -15.994 -10.397 1.00 92.25 110 THR A C 1
ATOM 829 O O . THR A 1 110 ? -3.696 -15.688 -10.882 1.00 92.25 110 THR A O 1
ATOM 832 N N . THR A 1 111 ? -5.873 -16.152 -11.152 1.00 95.88 111 THR A N 1
ATOM 833 C CA . THR A 1 111 ? -5.857 -15.883 -12.598 1.00 95.88 111 THR A CA 1
ATOM 834 C C . THR A 1 111 ? -5.551 -14.409 -12.842 1.00 95.88 111 THR A C 1
ATOM 836 O O . THR A 1 111 ? -6.202 -13.542 -12.260 1.00 95.88 111 THR A O 1
ATOM 839 N N . ARG A 1 112 ? -4.579 -14.124 -13.712 1.00 97.00 112 ARG A N 1
ATOM 840 C CA . ARG A 1 112 ? -4.261 -12.749 -14.115 1.00 97.00 112 ARG A CA 1
ATOM 841 C C . ARG A 1 112 ? -5.319 -12.197 -15.063 1.00 97.00 112 ARG A C 1
ATOM 843 O O . ARG A 1 112 ? -5.881 -12.942 -15.867 1.00 97.00 112 ARG A O 1
ATOM 850 N N . SER A 1 113 ? -5.553 -10.886 -15.018 1.00 96.00 113 SER A N 1
ATOM 851 C CA . SER A 1 113 ? -6.431 -10.216 -15.976 1.00 96.00 113 SER A CA 1
ATOM 852 C C . SER A 1 113 ? -5.991 -10.495 -17.416 1.00 96.00 113 SER A C 1
ATOM 854 O O . SER A 1 113 ? -4.822 -10.354 -17.781 1.00 96.00 113 SER A O 1
ATOM 856 N N . LEU A 1 114 ? -6.960 -10.871 -18.253 1.00 95.81 114 LEU A N 1
ATOM 857 C CA . LEU A 1 114 ? -6.741 -11.195 -19.666 1.00 95.81 114 LEU A CA 1
ATOM 858 C C . LEU A 1 114 ? -6.561 -9.955 -20.552 1.00 95.81 114 LEU A C 1
ATOM 860 O O . LEU A 1 114 ? -6.275 -10.099 -21.738 1.00 95.81 114 LEU A O 1
ATOM 864 N N . SER A 1 115 ? -6.730 -8.751 -20.001 1.00 95.75 115 SER A N 1
ATOM 865 C CA . SER A 1 115 ? -6.566 -7.487 -20.727 1.00 95.75 115 SER A CA 1
ATOM 866 C C . SER A 1 115 ? -5.534 -6.564 -20.090 1.00 95.75 115 SER A C 1
ATOM 868 O O . SER A 1 115 ? -4.773 -5.921 -20.805 1.00 95.75 115 SER A O 1
ATOM 870 N N . THR A 1 116 ? -5.511 -6.491 -18.761 1.00 95.69 116 THR A N 1
ATOM 871 C CA . THR A 1 116 ? -4.739 -5.497 -18.003 1.00 95.69 116 THR A CA 1
ATOM 872 C C . THR A 1 116 ? -4.250 -6.110 -16.690 1.00 95.69 116 THR A C 1
ATOM 874 O O . THR A 1 116 ? -4.793 -5.794 -15.637 1.00 95.69 116 THR A O 1
ATOM 877 N N . PRO A 1 117 ? -3.288 -7.047 -16.708 1.00 97.12 117 PRO A N 1
ATOM 878 C CA . PRO A 1 117 ? -2.775 -7.625 -15.473 1.00 97.12 117 PRO A CA 1
ATOM 879 C C . PRO A 1 117 ? -2.078 -6.576 -14.607 1.00 97.12 117 PRO A C 1
ATOM 881 O O . PRO A 1 117 ? -1.590 -5.553 -15.094 1.00 97.12 117 PRO A O 1
ATOM 884 N N . THR A 1 118 ? -1.995 -6.854 -13.312 1.00 97.50 118 THR A N 1
ATOM 885 C CA . THR A 1 118 ? -1.189 -6.059 -12.383 1.00 97.50 118 THR A CA 1
ATOM 886 C C . THR A 1 118 ? 0.297 -6.316 -12.657 1.00 97.50 118 THR A C 1
ATOM 888 O O . THR A 1 118 ? 0.720 -7.468 -12.807 1.00 97.50 118 THR A O 1
ATOM 891 N N . ILE A 1 119 ? 1.108 -5.256 -12.740 1.00 98.38 119 ILE A N 1
ATOM 892 C CA . ILE A 1 119 ? 2.571 -5.400 -12.807 1.00 98.38 119 ILE A CA 1
ATOM 893 C C . ILE A 1 119 ? 3.053 -5.984 -11.472 1.00 98.38 119 ILE A C 1
ATOM 895 O O . ILE A 1 119 ? 2.642 -5.531 -10.409 1.00 98.38 119 ILE A O 1
ATOM 899 N N . GLY A 1 120 ? 3.935 -6.982 -11.512 1.00 96.44 120 GLY A N 1
ATOM 900 C CA . GLY A 1 120 ? 4.482 -7.632 -10.322 1.00 96.44 120 GLY A CA 1
ATOM 901 C C . GLY A 1 120 ? 3.946 -9.039 -10.096 1.00 96.44 120 GLY A C 1
ATOM 902 O O . GLY A 1 120 ? 3.361 -9.651 -10.985 1.00 96.44 120 GLY A O 1
ATOM 903 N N . ALA A 1 121 ? 4.200 -9.589 -8.908 1.00 94.69 121 ALA A N 1
ATOM 904 C CA . ALA A 1 121 ? 3.990 -11.008 -8.613 1.00 94.69 121 ALA A CA 1
ATOM 905 C C . ALA A 1 121 ? 2.550 -11.383 -8.227 1.00 94.69 121 ALA A C 1
ATOM 907 O O . ALA A 1 121 ? 2.214 -12.564 -8.273 1.00 94.69 121 ALA A O 1
ATOM 908 N N . VAL A 1 122 ? 1.727 -10.411 -7.827 1.00 94.31 122 VAL A N 1
ATOM 909 C CA . VAL A 1 122 ? 0.385 -10.634 -7.272 1.00 94.31 122 VAL A CA 1
ATOM 910 C C . VAL A 1 122 ? -0.631 -9.845 -8.081 1.00 94.31 122 VAL A C 1
ATOM 912 O O . VAL A 1 122 ? -0.445 -8.650 -8.304 1.00 94.31 122 VAL A O 1
ATOM 915 N N . GLU A 1 123 ? -1.702 -10.510 -8.499 1.00 94.44 123 GLU A N 1
ATOM 916 C CA . GLU A 1 123 ? -2.806 -9.866 -9.197 1.00 94.44 123 GLU A CA 1
ATOM 917 C C . GLU A 1 123 ? -3.722 -9.179 -8.181 1.00 94.44 123 GLU A C 1
ATOM 919 O O . GLU A 1 123 ? -4.215 -9.809 -7.243 1.00 94.44 123 GLU A O 1
ATOM 924 N N . MET A 1 124 ? -3.969 -7.881 -8.356 1.00 91.75 124 MET A N 1
ATOM 925 C CA . MET A 1 124 ? -5.009 -7.198 -7.593 1.00 91.75 124 MET A CA 1
ATOM 926 C C . MET A 1 124 ? -6.352 -7.301 -8.314 1.00 91.75 124 MET A C 1
ATOM 928 O O . MET A 1 124 ? -6.426 -7.204 -9.534 1.00 91.75 124 MET A O 1
ATOM 932 N N . THR A 1 125 ? -7.433 -7.445 -7.548 1.00 84.69 125 THR A N 1
ATOM 933 C CA . THR A 1 125 ? -8.803 -7.554 -8.081 1.00 84.69 125 THR A CA 1
ATOM 934 C C . THR A 1 125 ? -9.554 -6.225 -8.104 1.00 84.69 125 THR A C 1
ATOM 936 O O . THR A 1 125 ? -10.609 -6.113 -8.723 1.00 84.69 125 THR A O 1
ATOM 939 N N . SER A 1 126 ? -9.055 -5.228 -7.378 1.00 85.38 126 SER A N 1
ATOM 940 C CA . SER A 1 126 ? -9.682 -3.918 -7.240 1.00 85.38 126 SER A CA 1
ATOM 941 C C . SER A 1 126 ? -8.651 -2.883 -6.819 1.00 85.38 126 SER A C 1
ATOM 943 O O . SER A 1 126 ? -7.709 -3.211 -6.099 1.00 85.38 126 SER A O 1
ATOM 945 N N . THR A 1 127 ? -8.889 -1.628 -7.192 1.00 88.12 127 THR A N 1
ATOM 946 C CA . THR A 1 127 ? -8.169 -0.477 -6.644 1.00 88.12 127 THR A CA 1
ATOM 947 C C . THR A 1 127 ? -9.092 0.370 -5.782 1.00 88.12 127 THR A C 1
ATOM 949 O O . THR A 1 127 ? -10.298 0.431 -6.029 1.00 88.12 127 THR A O 1
ATOM 952 N N . GLN A 1 128 ? -8.526 1.035 -4.781 1.00 89.69 128 GLN A N 1
ATOM 953 C CA . GLN A 1 128 ? -9.238 2.025 -3.993 1.00 89.69 128 GLN A CA 1
ATOM 954 C C . GLN A 1 128 ? -8.318 3.190 -3.644 1.00 89.69 128 GLN A C 1
ATOM 956 O O . GLN A 1 128 ? -7.172 2.984 -3.253 1.00 89.69 128 GLN A O 1
ATOM 961 N N . SER A 1 129 ? -8.828 4.416 -3.757 1.00 92.38 129 SER A N 1
ATOM 962 C CA . SER A 1 129 ? -8.114 5.614 -3.319 1.00 92.38 129 SER A CA 1
ATOM 963 C C . SER A 1 129 ? -8.359 5.880 -1.831 1.00 92.38 129 SER A C 1
ATOM 965 O O . SER A 1 129 ? -9.512 5.836 -1.394 1.00 92.38 129 SER A O 1
ATOM 967 N N . PRO A 1 130 ? -7.312 6.189 -1.050 1.00 95.00 130 PRO A N 1
ATOM 968 C CA . PRO A 1 130 ? -7.481 6.531 0.352 1.00 95.00 130 PRO A CA 1
ATOM 969 C C . PRO A 1 130 ? -8.158 7.890 0.515 1.00 95.00 130 PRO A C 1
ATOM 971 O O . PRO A 1 130 ? -7.898 8.832 -0.231 1.00 95.00 130 PRO A O 1
ATOM 974 N N . THR A 1 131 ? -8.994 8.006 1.543 1.00 95.69 131 THR A N 1
ATOM 975 C CA . THR A 1 131 ? -9.559 9.282 2.000 1.00 95.69 131 THR A CA 1
ATOM 976 C C . THR A 1 131 ? -8.473 10.174 2.600 1.00 95.69 131 THR A C 1
ATOM 978 O O . THR A 1 131 ? -8.543 11.399 2.522 1.00 95.69 131 THR A O 1
ATOM 981 N N . SER A 1 132 ? -7.461 9.577 3.226 1.00 96.44 132 SER A N 1
ATOM 982 C CA . SER A 1 132 ? -6.288 10.282 3.743 1.00 96.44 132 SER A CA 1
ATOM 983 C C . SER A 1 132 ? -5.073 9.369 3.713 1.00 96.44 132 SER A C 1
ATOM 985 O O . SER A 1 132 ? -5.185 8.175 3.987 1.00 96.44 132 SER A O 1
ATOM 987 N N . GLN A 1 133 ? -3.913 9.935 3.391 1.00 96.69 133 GLN A N 1
ATOM 988 C CA . GLN A 1 133 ? -2.639 9.230 3.350 1.00 96.69 133 GLN A CA 1
ATOM 989 C C . GLN A 1 133 ? -1.517 10.173 3.775 1.00 96.69 133 GLN A C 1
ATOM 991 O O . GLN A 1 133 ? -1.428 11.289 3.268 1.00 96.69 133 GLN A O 1
ATOM 996 N N . THR A 1 134 ? -0.628 9.679 4.632 1.00 97.69 134 THR A N 1
ATOM 997 C CA . THR A 1 134 ? 0.605 10.373 5.011 1.00 97.69 134 THR A CA 1
ATOM 998 C C . THR A 1 134 ? 1.712 9.351 5.217 1.00 97.69 134 THR A C 1
ATOM 1000 O O . THR A 1 134 ? 1.460 8.232 5.670 1.00 97.69 134 THR A O 1
ATOM 1003 N N . THR A 1 135 ? 2.942 9.762 4.924 1.00 95.62 135 THR A N 1
ATOM 1004 C CA . THR A 1 135 ? 4.154 9.006 5.232 1.00 95.62 135 THR A CA 1
ATOM 1005 C C . THR A 1 135 ? 4.992 9.788 6.231 1.00 95.62 135 THR A C 1
ATOM 1007 O O . THR A 1 135 ? 5.211 10.986 6.055 1.00 95.62 135 THR A O 1
ATOM 1010 N N . ILE A 1 136 ? 5.473 9.110 7.269 1.00 96.44 136 ILE A N 1
ATOM 1011 C CA . ILE A 1 136 ? 6.475 9.644 8.195 1.00 96.44 136 ILE A CA 1
ATOM 1012 C C . ILE A 1 136 ? 7.818 8.963 7.960 1.00 96.44 136 ILE A C 1
ATOM 1014 O O . ILE A 1 136 ? 7.874 7.826 7.493 1.00 96.44 136 ILE A O 1
ATOM 1018 N N . THR A 1 137 ? 8.896 9.653 8.317 1.00 94.62 137 THR A N 1
ATOM 1019 C CA . THR A 1 137 ? 10.275 9.177 8.162 1.00 94.62 137 THR A CA 1
ATOM 1020 C C . THR A 1 137 ? 10.959 9.074 9.516 1.00 94.62 137 THR A C 1
ATOM 1022 O O . THR A 1 137 ? 10.804 9.968 10.346 1.00 94.62 137 THR A O 1
ATOM 1025 N N . SER A 1 138 ? 11.784 8.049 9.701 1.00 94.31 138 SER A N 1
ATOM 1026 C CA . SER A 1 138 ? 12.573 7.788 10.909 1.00 94.31 138 SER A CA 1
ATOM 1027 C C . SER A 1 138 ? 11.752 7.834 12.211 1.00 94.31 138 SER A C 1
ATOM 1029 O O . SER A 1 138 ? 12.052 8.654 13.083 1.00 94.31 138 SER A O 1
ATOM 1031 N N . PRO A 1 139 ? 10.702 7.000 12.368 1.00 95.69 139 PRO A N 1
ATOM 1032 C CA . PRO A 1 139 ? 9.934 6.991 13.605 1.00 95.69 139 PRO A CA 1
ATOM 1033 C C . PRO A 1 139 ? 10.808 6.610 14.801 1.00 95.69 139 PRO A C 1
ATOM 1035 O O . PRO A 1 139 ? 11.703 5.768 14.716 1.00 95.69 139 PRO A O 1
ATOM 1038 N N . THR A 1 140 ? 10.527 7.241 15.936 1.00 95.81 140 THR A N 1
ATOM 1039 C CA . THR A 1 140 ? 11.276 7.038 17.177 1.00 95.81 140 THR A CA 1
ATOM 1040 C C . THR A 1 140 ? 10.702 5.854 17.941 1.00 95.81 140 THR A C 1
ATOM 1042 O O . THR A 1 140 ? 9.486 5.740 18.100 1.00 95.81 140 THR A O 1
ATOM 1045 N N . THR A 1 141 ? 11.566 4.966 18.430 1.00 96.81 141 THR A N 1
ATOM 1046 C CA . THR A 1 141 ? 11.136 3.839 19.262 1.00 96.81 141 THR A CA 1
ATOM 1047 C C . THR A 1 141 ? 10.605 4.312 20.619 1.00 96.81 141 THR A C 1
ATOM 1049 O O . THR A 1 141 ? 10.978 5.373 21.124 1.00 96.81 141 THR A O 1
ATOM 1052 N N . SER A 1 142 ? 9.726 3.516 21.224 1.00 95.62 142 SER A N 1
ATOM 1053 C CA . SER A 1 142 ? 9.107 3.753 22.535 1.00 95.62 142 SER A CA 1
ATOM 1054 C C . SER A 1 142 ? 8.376 5.095 22.651 1.00 95.62 142 SER A C 1
ATOM 1056 O O . SER A 1 142 ? 8.237 5.643 23.742 1.00 95.62 142 SER A O 1
ATOM 1058 N N . THR A 1 143 ? 7.929 5.639 21.522 1.00 95.94 143 THR A N 1
ATOM 1059 C CA . THR A 1 143 ? 7.250 6.929 21.405 1.00 95.94 143 THR A CA 1
ATOM 1060 C C . THR A 1 143 ? 6.084 6.779 20.441 1.00 95.94 143 THR A C 1
ATOM 1062 O O . THR A 1 143 ? 6.192 6.070 19.442 1.00 95.94 143 THR A O 1
ATOM 1065 N N . ASP A 1 144 ? 4.973 7.459 20.713 1.00 97.19 144 ASP A N 1
ATOM 1066 C CA . ASP A 1 144 ? 3.854 7.501 19.776 1.00 97.19 144 ASP A CA 1
ATOM 1067 C C . ASP A 1 144 ? 4.187 8.429 18.601 1.00 97.19 144 ASP A C 1
ATOM 1069 O O . ASP A 1 144 ? 4.235 9.651 18.737 1.00 97.19 144 ASP A O 1
ATOM 1073 N N . ASN A 1 145 ? 4.399 7.844 17.426 1.00 98.00 145 ASN A N 1
ATOM 1074 C CA . ASN A 1 145 ? 4.636 8.563 16.182 1.00 98.00 145 ASN A CA 1
ATOM 1075 C C . ASN A 1 145 ? 3.303 8.709 15.445 1.00 98.00 145 ASN A C 1
ATOM 1077 O O . ASN A 1 145 ? 2.720 7.719 15.001 1.00 98.00 145 ASN A O 1
ATOM 1081 N N . VAL A 1 146 ? 2.801 9.936 15.323 1.00 98.31 146 VAL A N 1
ATOM 1082 C CA . VAL A 1 146 ? 1.553 10.220 14.602 1.00 98.31 146 VAL A CA 1
ATOM 1083 C C . VAL A 1 146 ? 1.801 10.123 13.099 1.00 98.31 146 VAL A C 1
ATOM 1085 O O . VAL A 1 146 ? 2.608 10.876 12.565 1.00 98.31 146 VAL A O 1
ATOM 1088 N N . ILE A 1 147 ? 1.097 9.213 12.424 1.00 98.19 147 ILE A N 1
ATOM 1089 C CA . ILE A 1 147 ? 1.159 9.048 10.967 1.00 98.19 147 ILE A CA 1
ATOM 1090 C C . ILE A 1 147 ? 0.059 9.885 10.310 1.00 98.19 147 ILE A C 1
ATOM 1092 O O . ILE A 1 147 ? 0.336 10.744 9.478 1.00 98.19 147 ILE A O 1
ATOM 1096 N N . LEU A 1 148 ? -1.195 9.663 10.716 1.00 98.19 148 LEU A N 1
ATOM 1097 C CA . LEU A 1 148 ? -2.354 10.447 10.285 1.00 98.19 148 LEU A CA 1
ATOM 1098 C C . LEU A 1 148 ? -2.815 11.325 11.445 1.00 98.19 148 LEU A C 1
ATOM 1100 O O . LEU A 1 148 ? -2.844 10.864 12.586 1.00 98.19 148 LEU A O 1
ATOM 1104 N N . SER A 1 149 ? -3.198 12.571 11.153 1.00 97.12 149 SER A N 1
ATOM 1105 C CA . SER A 1 149 ? -3.638 13.537 12.167 1.00 97.12 149 SER A CA 1
ATOM 1106 C C . SER A 1 149 ? -4.663 12.929 13.126 1.00 97.12 149 SER A C 1
ATOM 1108 O O . SER A 1 149 ? -5.710 12.440 12.706 1.00 97.12 149 SER A O 1
ATOM 1110 N N . LEU A 1 150 ? -4.389 13.020 14.430 1.00 96.19 150 LEU A N 1
ATOM 1111 C CA . LEU A 1 150 ? -5.270 12.495 15.477 1.00 96.19 150 LEU A CA 1
ATOM 1112 C C . LEU A 1 150 ? -6.566 13.298 15.641 1.00 96.19 150 LEU A C 1
ATOM 1114 O O . LEU A 1 150 ? -7.407 12.916 16.443 1.00 96.19 150 LEU A O 1
ATOM 1118 N N . ALA A 1 151 ? -6.713 14.410 14.921 1.00 93.44 151 ALA A N 1
ATOM 1119 C CA . ALA A 1 151 ? -7.922 15.231 14.879 1.00 93.44 151 ALA A CA 1
ATOM 1120 C C . ALA A 1 151 ? -8.716 15.050 13.570 1.00 93.44 151 ALA A C 1
ATOM 1122 O O . ALA A 1 151 ? -9.678 15.774 13.333 1.00 93.44 151 ALA A O 1
ATOM 1123 N N . ALA A 1 152 ? -8.309 14.118 12.704 1.00 93.88 152 ALA A N 1
ATOM 1124 C CA . ALA A 1 152 ? -8.987 13.809 11.450 1.00 93.88 152 ALA A CA 1
ATOM 1125 C C . ALA A 1 152 ? -9.659 12.430 11.505 1.00 93.88 152 ALA A C 1
ATOM 1127 O O . ALA A 1 152 ? -9.282 11.565 12.303 1.00 93.88 152 ALA A O 1
ATOM 1128 N N . ALA A 1 153 ? -10.639 12.211 10.624 1.00 93.56 153 ALA A N 1
ATOM 1129 C CA . ALA A 1 153 ? -11.190 10.881 10.398 1.00 93.56 153 ALA A CA 1
ATOM 1130 C C . ALA A 1 153 ? -10.058 9.922 10.000 1.00 93.56 153 ALA A C 1
ATOM 1132 O O . ALA A 1 153 ? -9.270 10.220 9.102 1.00 93.56 153 ALA A O 1
ATOM 1133 N N . GLY A 1 154 ? -9.966 8.792 10.700 1.00 92.62 154 GLY A N 1
ATOM 1134 C CA . GLY A 1 154 ? -8.922 7.811 10.446 1.00 92.62 154 GLY A CA 1
ATOM 1135 C C . GLY A 1 154 ? -7.567 8.115 11.080 1.00 92.62 154 GLY A C 1
ATOM 1136 O O . GLY A 1 154 ? -6.586 7.512 10.651 1.00 92.62 154 GLY A O 1
ATOM 1137 N N . GLY A 1 155 ? -7.490 9.014 12.071 1.00 97.75 155 GLY A N 1
ATOM 1138 C CA . GLY A 1 155 ? -6.259 9.282 12.820 1.00 97.75 155 GLY A CA 1
ATOM 1139 C C . GLY A 1 155 ? -5.525 7.999 13.232 1.00 97.75 155 GLY A C 1
ATOM 1140 O O . GLY A 1 155 ? -6.144 6.992 13.587 1.00 97.75 155 GLY A O 1
ATOM 1141 N N . LEU A 1 156 ? -4.196 8.022 13.144 1.00 98.38 156 LEU A N 1
ATOM 1142 C CA . LEU A 1 156 ? -3.367 6.821 13.222 1.00 98.38 156 LEU A CA 1
ATOM 1143 C C . LEU A 1 156 ? -2.006 7.164 13.818 1.00 98.38 156 LEU A C 1
ATOM 1145 O O . LEU A 1 156 ? -1.342 8.095 13.353 1.00 98.38 156 LEU A O 1
ATOM 1149 N N . SER A 1 157 ? -1.553 6.377 14.788 1.00 98.38 157 SER A N 1
ATOM 1150 C CA . SER A 1 157 ? -0.181 6.455 15.296 1.00 98.38 157 SER A CA 1
ATOM 1151 C C . SER A 1 157 ? 0.448 5.077 15.461 1.00 98.38 157 SER A C 1
ATOM 1153 O O . SER A 1 157 ? -0.247 4.070 15.585 1.00 98.38 157 SER A O 1
ATOM 1155 N N . VAL A 1 158 ? 1.779 5.039 15.451 1.00 98.25 158 VAL A N 1
ATOM 1156 C CA . VAL A 1 158 ? 2.587 3.835 15.663 1.00 98.25 158 VAL A CA 1
ATOM 1157 C C . VAL A 1 158 ? 3.591 4.066 16.784 1.00 98.25 158 VAL A C 1
ATOM 1159 O O . VAL A 1 158 ? 4.233 5.115 16.849 1.00 98.25 158 VAL A O 1
ATOM 1162 N N . ASN A 1 159 ? 3.765 3.070 17.645 1.00 97.88 159 ASN A N 1
ATOM 1163 C CA . ASN A 1 159 ? 4.761 3.072 18.707 1.00 97.88 159 ASN A CA 1
ATOM 1164 C C . ASN A 1 159 ? 5.660 1.834 18.576 1.00 97.88 159 ASN A C 1
ATOM 1166 O O . ASN A 1 159 ? 5.323 0.757 19.079 1.00 97.88 159 ASN A O 1
ATOM 1170 N N . PRO A 1 160 ? 6.782 1.941 17.842 1.00 97.44 160 PRO A N 1
ATOM 1171 C CA . PRO A 1 160 ? 7.724 0.842 17.696 1.00 97.44 160 PRO A CA 1
ATOM 1172 C C . PRO A 1 160 ? 8.454 0.576 19.016 1.00 97.44 160 PRO A C 1
ATOM 1174 O O . PRO A 1 160 ? 9.156 1.440 19.520 1.00 97.44 160 PRO A O 1
ATOM 1177 N N . THR A 1 161 ? 8.384 -0.637 19.552 1.00 97.31 161 THR A N 1
ATOM 1178 C CA . THR A 1 161 ? 9.302 -1.099 20.607 1.00 97.31 161 THR A CA 1
ATOM 1179 C C . THR A 1 161 ? 10.660 -1.484 20.017 1.00 97.31 161 THR A C 1
ATOM 1181 O O . THR A 1 161 ? 11.702 -1.172 20.585 1.00 97.31 161 THR A O 1
ATOM 1184 N N . THR A 1 162 ? 10.657 -2.124 18.844 1.00 96.56 162 THR A N 1
ATOM 1185 C CA . THR A 1 162 ? 11.860 -2.421 18.056 1.00 96.56 162 THR A CA 1
ATOM 1186 C C . THR A 1 162 ? 11.654 -1.972 16.619 1.00 96.56 162 THR A C 1
ATOM 1188 O O . THR A 1 162 ? 10.592 -2.231 16.050 1.00 96.56 162 THR A O 1
ATOM 1191 N N . LEU A 1 163 ? 12.671 -1.359 16.016 1.00 95.56 163 LEU A N 1
ATOM 1192 C CA . LEU A 1 163 ? 12.624 -0.889 14.636 1.00 95.56 163 LEU A CA 1
ATOM 1193 C C . LEU A 1 163 ? 14.009 -0.980 13.992 1.00 95.56 163 LEU A C 1
ATOM 1195 O O . LEU A 1 163 ? 14.960 -0.385 14.501 1.00 95.56 163 LEU A O 1
ATOM 1199 N N . THR A 1 164 ? 14.122 -1.701 12.875 1.00 93.81 164 THR A N 1
ATOM 1200 C CA . THR A 1 164 ? 15.386 -1.832 12.136 1.00 93.81 164 THR A CA 1
ATOM 1201 C C . THR A 1 164 ? 15.181 -1.583 10.643 1.00 93.81 164 THR A C 1
ATOM 1203 O O . THR A 1 164 ? 14.339 -2.251 10.052 1.00 93.81 164 THR A O 1
ATOM 1206 N N . PRO A 1 165 ? 15.971 -0.695 10.014 1.00 91.38 165 PRO A N 1
ATOM 1207 C CA . PRO A 1 165 ? 16.730 0.374 10.669 1.00 91.38 165 PRO A CA 1
ATOM 1208 C C . PRO A 1 165 ? 15.770 1.388 11.319 1.00 91.38 165 PRO A C 1
ATOM 1210 O O . PRO A 1 165 ? 14.659 1.574 10.845 1.00 91.38 165 PRO A O 1
ATOM 1213 N N . ALA A 1 166 ? 16.158 2.061 12.402 1.00 86.56 166 ALA A N 1
ATOM 1214 C CA . ALA A 1 166 ? 15.322 3.142 12.941 1.00 86.56 166 ALA A CA 1
ATOM 1215 C C . ALA A 1 166 ? 15.394 4.397 12.054 1.00 86.56 166 ALA A C 1
ATOM 1217 O O . ALA A 1 166 ? 14.378 4.938 11.627 1.00 86.56 166 ALA A O 1
ATOM 1218 N N . SER A 1 167 ? 16.617 4.821 11.731 1.00 89.38 167 SER A N 1
ATOM 1219 C CA . SER A 1 167 ? 16.866 5.934 10.815 1.00 89.38 167 SER A CA 1
ATOM 1220 C C . SER A 1 167 ? 16.602 5.523 9.370 1.00 89.38 167 SER A C 1
ATOM 1222 O O . SER A 1 167 ? 17.030 4.452 8.938 1.00 89.38 167 SER A O 1
ATOM 1224 N N . GLY A 1 168 ? 15.918 6.390 8.629 1.00 86.56 168 GLY A N 1
ATOM 1225 C CA . GLY A 1 168 ? 15.623 6.199 7.213 1.00 86.56 168 GLY A CA 1
ATOM 1226 C C . GLY A 1 168 ? 14.476 5.236 6.918 1.00 86.56 168 GLY A C 1
ATOM 1227 O O . GLY A 1 168 ? 14.146 5.100 5.748 1.00 86.56 168 GLY A O 1
ATOM 1228 N N . SER A 1 169 ? 13.857 4.614 7.929 1.00 92.25 169 SER A N 1
ATOM 1229 C CA . SER A 1 169 ? 12.621 3.850 7.727 1.00 92.25 169 SER A CA 1
ATOM 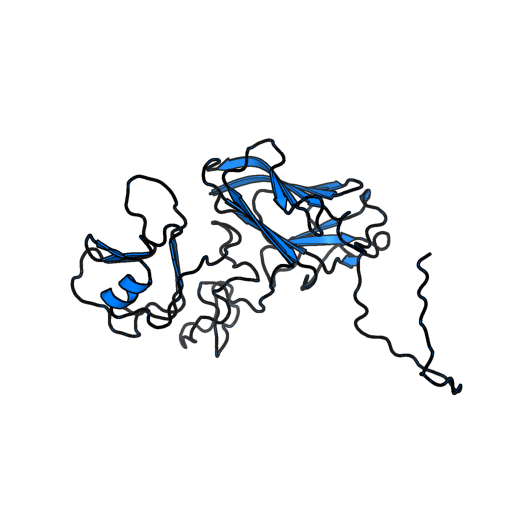1230 C C . SER A 1 169 ? 11.426 4.776 7.542 1.00 92.25 169 SER A C 1
ATOM 1232 O O . SER A 1 169 ? 11.286 5.785 8.234 1.00 92.25 169 SER A O 1
ATOM 1234 N N . HIS A 1 170 ? 10.531 4.401 6.648 1.00 93.38 170 HIS A N 1
ATOM 1235 C CA . HIS A 1 170 ? 9.307 5.094 6.307 1.00 93.38 170 HIS A CA 1
ATOM 1236 C C . HIS A 1 170 ? 8.110 4.281 6.786 1.00 93.38 170 HIS A C 1
ATOM 1238 O O . HIS A 1 170 ? 8.098 3.049 6.732 1.00 93.38 170 HIS A O 1
ATOM 1244 N N . PHE A 1 171 ? 7.092 4.981 7.277 1.00 95.62 171 PHE A N 1
ATOM 1245 C CA . PHE A 1 171 ? 5.807 4.391 7.632 1.00 95.62 171 PHE A CA 1
ATOM 1246 C C . PHE A 1 171 ? 4.722 5.158 6.911 1.00 95.62 171 PHE A C 1
ATOM 1248 O O . PHE A 1 171 ? 4.598 6.367 7.105 1.00 95.62 171 PHE A O 1
ATOM 1255 N N . THR A 1 172 ? 3.932 4.457 6.110 1.00 96.44 172 THR A N 1
ATOM 1256 C CA . THR A 1 172 ? 2.786 5.046 5.422 1.00 96.44 172 THR A CA 1
ATOM 1257 C C . THR A 1 172 ? 1.515 4.530 6.059 1.00 96.44 172 THR A C 1
ATOM 1259 O O . THR A 1 172 ? 1.336 3.328 6.246 1.00 96.44 172 THR A O 1
ATOM 1262 N N . GLY A 1 173 ? 0.636 5.457 6.410 1.00 97.38 173 GLY A N 1
ATOM 1263 C CA . GLY A 1 173 ? -0.698 5.171 6.906 1.00 97.38 173 GLY A CA 1
ATOM 1264 C C . GLY A 1 173 ? -1.714 5.642 5.887 1.00 97.38 173 GLY A C 1
ATOM 1265 O O . GLY A 1 173 ? -1.589 6.750 5.362 1.00 97.38 173 GLY A O 1
ATOM 1266 N N . GLN A 1 174 ? -2.720 4.819 5.623 1.00 97.19 174 GLN A N 1
ATOM 1267 C CA . GLN A 1 174 ? -3.859 5.195 4.798 1.00 97.19 174 GLN A CA 1
ATOM 1268 C C . GLN A 1 174 ? -5.150 4.909 5.545 1.00 97.19 174 GLN A C 1
ATOM 1270 O O . GLN A 1 174 ? -5.250 3.915 6.261 1.00 97.19 174 GLN A O 1
ATOM 1275 N N . TYR A 1 175 ? -6.136 5.771 5.339 1.00 96.94 175 TYR A N 1
ATOM 1276 C CA . TYR A 1 175 ? -7.497 5.604 5.824 1.00 96.94 175 TYR A CA 1
ATOM 1277 C C . TYR A 1 175 ? -8.467 5.589 4.646 1.00 96.94 175 TYR A C 1
ATOM 1279 O O . TYR A 1 175 ? -8.361 6.422 3.741 1.00 96.94 175 TYR A O 1
ATOM 1287 N N . PHE A 1 176 ? -9.430 4.675 4.692 1.00 94.38 176 PHE A N 1
ATOM 1288 C CA . PHE A 1 176 ? -10.461 4.500 3.680 1.00 94.38 176 PHE A CA 1
ATOM 1289 C C . PHE A 1 176 ? -11.837 4.555 4.332 1.00 94.38 176 PHE A C 1
ATOM 1291 O O . PHE A 1 176 ? -12.090 3.887 5.334 1.00 94.38 176 PHE A O 1
ATOM 1298 N N . SER A 1 177 ? -12.742 5.336 3.742 1.00 91.62 177 SER A N 1
ATOM 1299 C CA . SER A 1 177 ? -14.109 5.499 4.238 1.00 91.62 177 SER A CA 1
ATOM 1300 C C . SER A 1 177 ? -15.086 4.395 3.790 1.00 91.62 177 SER A C 1
ATOM 1302 O O . SER A 1 177 ? -16.265 4.443 4.135 1.00 91.62 177 SER A O 1
ATOM 1304 N N . SER A 1 178 ? -14.631 3.421 3.001 1.00 87.56 178 SER A N 1
ATOM 1305 C CA . SER A 1 178 ? -15.442 2.312 2.480 1.00 87.56 178 SER A CA 1
ATOM 1306 C C . SER A 1 178 ? -14.537 1.168 2.019 1.00 87.56 178 SER A C 1
ATOM 1308 O O . SER A 1 178 ? -13.325 1.345 1.950 1.00 87.56 178 SER A O 1
ATOM 1310 N N . GLY A 1 179 ? -15.102 0.023 1.625 1.00 78.75 179 GLY A N 1
ATOM 1311 C CA . GLY A 1 179 ? -14.367 -1.023 0.895 1.00 78.75 179 GLY A CA 1
ATOM 1312 C C . GLY A 1 179 ? -13.664 -2.077 1.751 1.00 78.75 179 GLY A C 1
ATOM 1313 O O . GLY A 1 179 ? -12.863 -2.847 1.220 1.00 78.75 179 GLY A O 1
ATOM 1314 N N . SER A 1 180 ? -13.997 -2.178 3.042 1.00 77.25 180 SER A N 1
ATOM 1315 C CA . SER A 1 180 ? -13.687 -3.366 3.848 1.00 77.25 180 SER A CA 1
ATOM 1316 C C . SER A 1 180 ? -14.465 -4.582 3.310 1.00 77.25 180 SER A C 1
ATOM 1318 O O . SER A 1 180 ? -15.561 -4.898 3.760 1.00 77.25 180 SER A O 1
ATOM 1320 N N . THR A 1 181 ? -13.935 -5.231 2.272 1.00 74.06 181 THR A N 1
ATOM 1321 C CA . THR A 1 181 ? -14.522 -6.422 1.631 1.00 74.06 181 THR A CA 1
ATOM 1322 C C . THR A 1 181 ? -14.001 -7.718 2.256 1.00 74.06 181 THR A C 1
ATOM 1324 O O . THR A 1 181 ? -13.038 -7.702 3.025 1.00 74.06 181 THR A O 1
ATOM 1327 N N . GLY A 1 182 ? -14.585 -8.858 1.880 1.00 77.25 182 GLY A N 1
ATOM 1328 C CA . GLY A 1 182 ? -14.155 -10.188 2.327 1.00 77.25 182 GLY A CA 1
ATOM 1329 C C . GLY A 1 182 ? -14.936 -10.699 3.535 1.00 77.25 182 GLY A C 1
ATOM 1330 O O . GLY A 1 182 ? -15.894 -10.069 3.971 1.00 77.25 182 GLY A O 1
ATOM 1331 N N . ASN A 1 183 ? -14.547 -11.870 4.039 1.00 85.31 183 ASN A N 1
ATOM 1332 C CA . ASN A 1 183 ? -15.170 -12.483 5.207 1.00 85.31 183 ASN A CA 1
ATOM 1333 C C . ASN A 1 183 ? -14.507 -11.986 6.501 1.00 85.31 183 ASN A C 1
ATOM 1335 O O . ASN A 1 183 ? -13.277 -11.958 6.598 1.00 85.31 183 ASN A O 1
ATOM 1339 N N . HIS A 1 184 ? -15.315 -11.645 7.507 1.00 89.62 184 HIS A N 1
ATOM 1340 C CA . HIS A 1 184 ? -14.867 -11.108 8.797 1.00 89.62 184 HIS A CA 1
ATOM 1341 C C . HIS A 1 184 ? -15.238 -12.042 9.957 1.00 89.62 184 HIS A C 1
ATOM 1343 O O . HIS A 1 184 ? -16.118 -11.729 10.765 1.00 89.62 184 HIS A O 1
ATOM 1349 N N . PRO A 1 185 ? -14.594 -13.217 10.065 1.00 88.56 185 PRO A N 1
ATOM 1350 C CA . PRO A 1 185 ? -14.918 -14.181 11.103 1.00 88.56 185 PRO A CA 1
ATOM 1351 C C . PRO A 1 185 ? -14.703 -13.591 12.499 1.00 88.56 185 PRO A C 1
ATOM 1353 O O . PRO A 1 185 ? -13.723 -12.898 12.775 1.00 88.56 185 PRO A O 1
ATOM 1356 N N . GLY A 1 186 ? -15.622 -13.910 13.410 1.00 89.00 186 GLY A N 1
ATOM 1357 C CA . GLY A 1 186 ? -15.525 -13.495 14.806 1.00 89.00 186 GLY A CA 1
ATOM 1358 C C . GLY A 1 186 ? -15.984 -12.063 15.086 1.00 89.00 186 GLY A C 1
ATOM 1359 O O . GLY A 1 186 ? -15.853 -11.628 16.227 1.00 89.00 186 GLY A O 1
ATOM 1360 N N . ALA A 1 187 ? -16.559 -11.345 14.121 1.00 92.00 187 ALA A N 1
ATOM 1361 C CA . ALA A 1 187 ? -17.290 -10.098 14.344 1.00 92.00 187 ALA A CA 1
ATOM 1362 C C . ALA A 1 187 ? -18.668 -10.172 13.666 1.00 92.00 187 ALA A C 1
ATOM 1364 O O . ALA A 1 187 ? -18.821 -10.809 12.629 1.00 92.00 187 ALA A O 1
ATOM 1365 N N . THR A 1 188 ? -19.684 -9.578 14.291 1.00 91.25 188 THR A N 1
ATOM 1366 C CA . THR A 1 188 ? -21.062 -9.559 13.768 1.00 91.25 188 THR A CA 1
ATOM 1367 C C . THR A 1 188 ? -21.316 -8.279 12.990 1.00 91.25 188 THR A C 1
ATOM 1369 O O . THR A 1 188 ? -21.841 -8.318 11.885 1.00 91.25 188 THR A O 1
ATOM 1372 N N . ASN A 1 189 ? -20.899 -7.157 13.566 1.00 91.44 189 ASN A N 1
ATOM 1373 C CA . ASN A 1 189 ? -20.969 -5.849 12.944 1.00 91.44 189 ASN A CA 1
ATOM 1374 C C . ASN A 1 189 ? -19.576 -5.467 12.472 1.00 91.44 189 ASN A C 1
ATOM 1376 O O . ASN A 1 189 ? -18.603 -5.669 13.205 1.00 91.44 189 ASN A O 1
ATOM 1380 N N . ILE A 1 190 ? -19.481 -4.926 11.262 1.00 90.50 190 ILE A N 1
ATOM 1381 C CA . ILE A 1 190 ? -18.215 -4.612 10.602 1.00 90.50 190 ILE A CA 1
ATOM 1382 C C . ILE A 1 190 ? -18.221 -3.149 10.198 1.00 90.50 190 ILE A C 1
ATOM 1384 O O . ILE A 1 190 ? -19.201 -2.646 9.659 1.00 90.50 190 ILE A O 1
ATOM 1388 N N . SER A 1 191 ? -17.109 -2.470 10.452 1.00 90.00 191 SER A N 1
ATOM 1389 C CA . SER A 1 191 ? -16.904 -1.116 9.965 1.00 90.00 191 SER A CA 1
ATOM 1390 C C . SER A 1 191 ? -16.667 -1.125 8.460 1.00 90.00 191 SER A C 1
ATOM 1392 O O . SER A 1 191 ? -15.798 -1.844 7.962 1.00 90.00 191 SER A O 1
ATOM 1394 N N . ASN A 1 192 ? -17.366 -0.240 7.750 1.00 86.81 192 ASN A N 1
ATOM 1395 C CA . ASN A 1 192 ? -17.065 0.067 6.352 1.00 86.81 192 ASN A CA 1
ATOM 1396 C C . ASN A 1 192 ? -15.676 0.699 6.177 1.00 86.81 192 ASN A C 1
ATOM 1398 O O . ASN A 1 192 ? -15.073 0.584 5.109 1.00 86.81 192 ASN A O 1
ATOM 1402 N N . TYR A 1 193 ? -15.167 1.350 7.224 1.00 90.94 193 TYR A N 1
ATOM 1403 C CA . TYR A 1 193 ? -13.854 1.976 7.237 1.00 90.94 193 TYR A CA 1
ATOM 1404 C C . TYR A 1 193 ? -12.748 0.981 7.551 1.00 90.94 193 TYR A C 1
ATOM 1406 O O . TYR A 1 193 ? -12.914 0.113 8.417 1.00 90.94 193 TYR A O 1
ATOM 1414 N N . TYR A 1 194 ? -11.597 1.175 6.917 1.00 94.00 194 TYR A N 1
ATOM 1415 C CA . TYR A 1 194 ? -10.392 0.410 7.200 1.00 94.00 194 TYR A CA 1
ATOM 1416 C C . TYR A 1 194 ? -9.135 1.260 6.986 1.00 94.00 194 TYR A C 1
ATOM 1418 O O . TYR A 1 194 ? -9.177 2.360 6.428 1.00 94.00 194 TYR A O 1
ATOM 1426 N N . TRP A 1 195 ? -8.007 0.739 7.451 1.00 96.25 195 TRP A N 1
ATOM 1427 C CA . TRP A 1 195 ? -6.693 1.344 7.319 1.00 96.25 195 TRP A CA 1
ATOM 1428 C C . TRP A 1 195 ? -5.741 0.390 6.630 1.00 96.25 195 TRP A C 1
ATOM 1430 O O . TRP A 1 195 ? -5.825 -0.825 6.820 1.00 96.25 195 TRP A O 1
ATOM 1440 N N . THR A 1 196 ? -4.771 0.946 5.917 1.00 95.38 196 THR A N 1
ATOM 1441 C CA . THR A 1 196 ? -3.527 0.233 5.634 1.00 95.38 196 THR A CA 1
ATOM 1442 C C . THR A 1 196 ? -2.412 0.881 6.439 1.00 95.38 196 THR A C 1
ATOM 1444 O O . THR A 1 196 ? -2.398 2.094 6.671 1.00 95.38 196 THR A O 1
ATOM 1447 N N . VAL A 1 197 ? -1.471 0.056 6.879 1.00 95.62 197 VAL A N 1
ATOM 1448 C CA . VAL A 1 197 ? -0.182 0.526 7.376 1.00 95.62 197 VAL A CA 1
ATOM 1449 C C . VAL A 1 197 ? 0.886 -0.211 6.582 1.00 95.62 197 VAL A C 1
ATOM 1451 O O . VAL A 1 197 ? 0.753 -1.413 6.329 1.00 95.62 197 VAL A O 1
ATOM 1454 N N . SER A 1 198 ? 1.919 0.500 6.148 1.00 95.06 198 SER A N 1
ATOM 1455 C CA . SER A 1 198 ? 3.074 -0.090 5.480 1.00 95.06 198 SER A CA 1
ATOM 1456 C C . SER A 1 198 ? 4.381 0.469 6.015 1.00 95.06 198 SER A C 1
ATOM 1458 O O . SER A 1 198 ? 4.419 1.562 6.582 1.00 95.06 198 SER A O 1
ATOM 1460 N N . THR A 1 199 ? 5.455 -0.305 5.857 1.00 94.12 199 THR A N 1
ATOM 1461 C CA . THR A 1 199 ? 6.809 0.126 6.216 1.00 94.12 199 THR A CA 1
ATOM 1462 C C . THR A 1 199 ? 7.873 -0.531 5.347 1.00 94.12 199 THR A C 1
ATOM 1464 O O . THR A 1 199 ? 7.741 -1.693 4.969 1.00 94.12 199 THR A O 1
ATOM 1467 N N . ASP A 1 200 ? 8.956 0.190 5.075 1.00 92.25 200 ASP A N 1
ATOM 1468 C CA . ASP A 1 200 ? 10.173 -0.346 4.457 1.00 92.25 200 ASP A CA 1
ATOM 1469 C C . ASP A 1 200 ? 11.192 -0.887 5.483 1.00 92.25 200 ASP A C 1
ATOM 1471 O O . ASP A 1 200 ? 12.245 -1.405 5.101 1.00 92.25 200 ASP A O 1
ATOM 1475 N N . ALA A 1 201 ? 10.880 -0.811 6.781 1.00 92.69 201 ALA A N 1
ATOM 1476 C CA . ALA A 1 201 ? 11.716 -1.370 7.830 1.00 92.69 201 ALA A CA 1
ATOM 1477 C C . ALA A 1 201 ? 11.852 -2.892 7.668 1.00 92.69 201 ALA A C 1
ATOM 1479 O O . ALA A 1 201 ? 10.887 -3.607 7.384 1.00 92.69 201 ALA A O 1
ATOM 1480 N N . SER A 1 202 ? 13.057 -3.407 7.908 1.00 91.31 202 SER A N 1
ATOM 1481 C CA . SER A 1 202 ? 13.336 -4.842 7.870 1.00 91.31 202 SER A CA 1
ATOM 1482 C C . SER A 1 202 ? 12.837 -5.593 9.092 1.00 91.31 202 SER A C 1
ATOM 1484 O O . SER A 1 202 ? 12.544 -6.785 9.003 1.00 91.31 202 SER A O 1
ATOM 1486 N N . SER A 1 203 ? 12.700 -4.905 10.223 1.00 92.94 203 SER A N 1
ATOM 1487 C CA . SER A 1 203 ? 12.001 -5.438 11.383 1.00 92.94 203 SER A CA 1
ATOM 1488 C C . SER A 1 203 ? 11.220 -4.355 12.109 1.00 92.94 203 SER A C 1
ATOM 1490 O O . SER A 1 203 ? 11.661 -3.212 12.248 1.00 92.94 203 SER A O 1
ATOM 1492 N N . PHE A 1 204 ? 10.056 -4.753 12.606 1.00 95.19 204 PHE A N 1
ATOM 1493 C CA . PHE A 1 204 ? 9.206 -3.956 13.469 1.00 95.19 204 PHE A CA 1
ATOM 1494 C C . PHE A 1 204 ? 8.647 -4.863 14.564 1.00 95.19 204 PHE A C 1
ATOM 1496 O O . PHE A 1 204 ? 8.248 -5.989 14.286 1.00 95.19 204 PHE A O 1
ATOM 1503 N N . THR A 1 205 ? 8.608 -4.365 15.796 1.00 96.88 205 THR A N 1
ATOM 1504 C CA . THR A 1 205 ? 7.715 -4.860 16.852 1.00 96.88 205 THR A CA 1
ATOM 1505 C C . THR A 1 205 ? 7.165 -3.643 17.567 1.00 96.88 205 THR A C 1
ATOM 1507 O O . THR A 1 205 ? 7.944 -2.750 17.895 1.00 96.88 205 THR A O 1
ATOM 1510 N N . GLY A 1 206 ? 5.867 -3.582 17.839 1.00 97.00 206 GLY A N 1
ATOM 1511 C CA . GLY A 1 206 ? 5.300 -2.455 18.574 1.00 97.00 206 GLY A CA 1
ATOM 1512 C C . GLY A 1 206 ? 3.783 -2.450 18.609 1.00 97.00 206 GLY A C 1
ATOM 1513 O O . GLY A 1 206 ? 3.141 -3.497 18.462 1.00 97.00 206 GLY A O 1
ATOM 1514 N N . SER A 1 207 ? 3.219 -1.261 18.802 1.00 97.94 207 SER A N 1
ATOM 1515 C CA . SER A 1 207 ? 1.779 -1.034 18.751 1.00 97.94 207 SER A CA 1
ATOM 1516 C C . SER A 1 207 ? 1.369 -0.045 17.664 1.00 97.94 207 SER A C 1
ATOM 1518 O O . SER A 1 207 ? 2.172 0.757 17.184 1.00 97.94 207 SER A O 1
ATOM 1520 N N . VAL A 1 208 ? 0.105 -0.124 17.255 1.00 98.31 208 VAL A N 1
ATOM 1521 C CA . VAL A 1 208 ? -0.546 0.842 16.362 1.00 98.31 208 VAL A CA 1
ATOM 1522 C C . VAL A 1 208 ? -1.887 1.220 16.963 1.00 98.31 208 VAL A C 1
ATOM 1524 O O . VAL A 1 208 ? -2.643 0.340 17.373 1.00 98.31 208 VAL A O 1
ATOM 1527 N N . ARG A 1 209 ? -2.198 2.515 16.993 1.00 98.19 209 ARG A N 1
ATOM 1528 C CA . ARG A 1 209 ? -3.472 3.041 17.488 1.00 98.19 209 ARG A CA 1
ATOM 1529 C C . ARG A 1 209 ? -4.316 3.559 16.342 1.00 98.19 209 ARG A C 1
ATOM 1531 O O . ARG A 1 209 ? -3.868 4.421 15.588 1.00 98.19 209 ARG A O 1
ATOM 1538 N N . PHE A 1 210 ? -5.547 3.071 16.269 1.00 97.81 210 PHE A N 1
ATOM 1539 C CA . PHE A 1 210 ? -6.552 3.471 15.291 1.00 97.81 210 PHE A CA 1
ATOM 1540 C C . PHE A 1 210 ? -7.598 4.337 15.993 1.00 97.81 210 PHE A C 1
ATOM 1542 O O . PHE A 1 210 ? -8.373 3.847 16.819 1.00 97.81 210 PHE A O 1
ATOM 1549 N N . TYR A 1 211 ? -7.588 5.635 15.699 1.00 97.50 211 TYR A N 1
ATOM 1550 C CA . TYR A 1 211 ? -8.438 6.623 16.358 1.00 97.50 211 TYR A CA 1
ATOM 1551 C C . TYR A 1 211 ? -9.783 6.695 15.638 1.00 97.50 211 TYR A C 1
ATOM 1553 O O . TYR A 1 211 ? -9.907 7.279 14.559 1.00 97.50 211 TYR A O 1
ATOM 1561 N N . PHE A 1 212 ? -10.800 6.083 16.240 1.00 94.94 212 PHE A N 1
ATOM 1562 C CA . PHE A 1 212 ? -12.144 6.007 15.667 1.00 94.94 212 PHE A CA 1
ATOM 1563 C C . PHE A 1 212 ? -13.028 7.189 16.079 1.00 94.94 212 PHE A C 1
ATOM 1565 O O . PHE A 1 212 ? -14.001 7.498 15.394 1.00 94.94 212 PHE A O 1
ATOM 1572 N N . ASN A 1 213 ? -12.700 7.880 17.173 1.00 94.62 213 ASN A N 1
ATOM 1573 C CA . ASN A 1 213 ? -13.546 8.927 17.753 1.00 94.62 213 ASN A CA 1
ATOM 1574 C C . ASN A 1 213 ? -13.766 10.141 16.844 1.00 94.62 213 ASN A C 1
ATOM 1576 O O . ASN A 1 213 ? -14.768 10.830 16.991 1.00 94.62 213 ASN A O 1
ATOM 1580 N N . ASN A 1 214 ? -12.846 10.397 15.912 1.00 93.88 214 ASN A N 1
ATOM 1581 C CA . ASN A 1 214 ? -12.976 11.485 14.941 1.00 93.88 214 ASN A CA 1
ATOM 1582 C C . ASN A 1 214 ? -13.589 11.032 13.613 1.00 93.88 214 ASN A C 1
ATOM 1584 O O . ASN A 1 214 ? -13.722 11.841 12.697 1.00 93.88 214 ASN A O 1
ATOM 1588 N N . ILE A 1 215 ? -13.937 9.750 13.476 1.00 93.00 215 ILE A N 1
ATOM 1589 C CA . ILE A 1 215 ? -14.689 9.277 12.321 1.00 93.00 215 ILE A CA 1
ATOM 1590 C C . ILE A 1 215 ? -16.170 9.592 12.566 1.00 93.00 215 ILE A C 1
ATOM 1592 O O . ILE A 1 215 ? -16.737 9.100 13.549 1.00 93.00 215 ILE A O 1
ATOM 1596 N N . PRO A 1 216 ? -16.813 10.397 11.701 1.00 87.88 216 PRO A N 1
ATOM 1597 C CA . PRO A 1 216 ? -18.234 10.686 11.827 1.00 87.88 216 PRO A CA 1
ATOM 1598 C C . PRO A 1 216 ? -19.057 9.399 11.795 1.00 87.88 216 PRO A C 1
ATOM 1600 O O . PRO A 1 216 ? -18.828 8.543 10.944 1.00 87.88 216 PRO A O 1
ATOM 1603 N N . SER A 1 217 ? -20.017 9.272 12.712 1.00 87.31 217 SER A N 1
ATOM 1604 C CA . SER A 1 217 ? -20.926 8.120 12.783 1.00 87.31 217 SER A CA 1
ATOM 1605 C C . SER A 1 217 ? -20.216 6.761 12.860 1.00 87.31 217 SER A C 1
ATOM 1607 O O . SER A 1 217 ? -20.693 5.783 12.296 1.00 87.31 217 SER A O 1
ATOM 1609 N N . ASN A 1 218 ? -19.096 6.679 13.589 1.00 90.00 218 ASN A N 1
ATOM 1610 C CA . ASN A 1 218 ? -18.296 5.454 13.721 1.00 90.00 218 ASN A CA 1
ATOM 1611 C C . ASN A 1 218 ? -19.040 4.226 14.291 1.00 90.00 218 ASN A C 1
ATOM 1613 O O . ASN A 1 218 ? -18.497 3.127 14.238 1.00 90.00 218 ASN A O 1
ATOM 1617 N N . GLY A 1 219 ? -20.240 4.394 14.855 1.00 91.06 219 GLY A N 1
ATOM 1618 C CA . GLY A 1 219 ? -21.070 3.306 15.380 1.00 91.06 219 GLY A CA 1
ATOM 1619 C C . GLY A 1 219 ? -20.452 2.519 16.544 1.00 91.06 219 GLY A C 1
ATOM 1620 O O . GLY A 1 219 ? -20.915 1.417 16.839 1.00 91.06 219 GLY A O 1
ATOM 1621 N N . VAL A 1 220 ? -19.413 3.056 17.193 1.00 93.94 220 VAL A N 1
ATOM 1622 C CA . VAL A 1 220 ? -18.797 2.492 18.399 1.00 93.94 220 VAL A CA 1
ATOM 1623 C C . VAL A 1 220 ? -19.546 3.025 19.619 1.00 93.94 220 VAL A C 1
ATOM 1625 O O . VAL A 1 220 ? -19.440 4.204 19.950 1.00 93.94 220 VAL A O 1
ATOM 1628 N N . LEU A 1 221 ? -20.290 2.153 20.300 1.00 94.31 221 LEU A N 1
ATOM 1629 C CA . LEU A 1 221 ? -21.038 2.488 21.519 1.00 94.31 221 LEU A CA 1
ATOM 1630 C C . LEU A 1 221 ? -20.332 1.978 22.777 1.00 94.31 221 LEU A C 1
ATOM 1632 O O . LEU A 1 221 ? -20.312 2.657 23.802 1.00 94.31 221 LEU A O 1
ATOM 1636 N N . VAL A 1 222 ? -19.717 0.796 22.697 1.00 95.19 222 VAL A N 1
ATOM 1637 C CA . VAL A 1 222 ? -19.015 0.146 23.806 1.00 95.19 222 VAL A CA 1
ATOM 1638 C C . VAL A 1 222 ? -17.569 -0.124 23.381 1.00 95.19 222 VAL A C 1
ATOM 1640 O O . VAL A 1 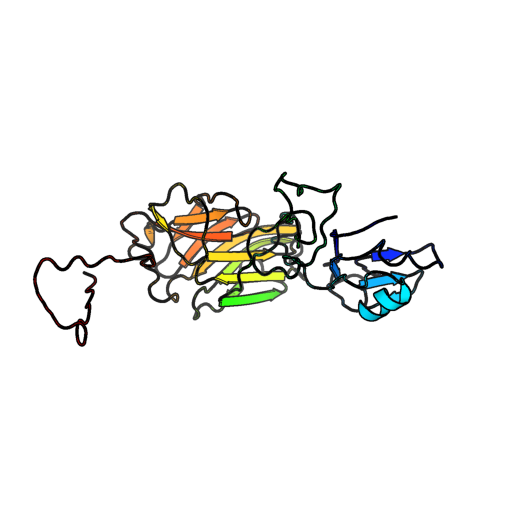222 ? -17.246 -1.226 22.933 1.00 95.19 222 VAL A O 1
ATOM 1643 N N . PRO A 1 223 ? -16.651 0.856 23.518 1.00 94.69 223 PRO A N 1
ATOM 1644 C CA . PRO A 1 223 ? -15.268 0.683 23.080 1.00 94.69 223 PRO A CA 1
ATOM 1645 C C . PRO A 1 223 ? -14.569 -0.527 23.705 1.00 94.69 223 PRO A C 1
ATOM 1647 O O . PRO A 1 223 ? -13.763 -1.170 23.046 1.00 94.69 223 PRO A O 1
ATOM 1650 N N . GLY A 1 224 ? -14.902 -0.896 24.947 1.00 94.50 224 GLY A N 1
ATOM 1651 C CA . GLY A 1 224 ? -14.297 -2.039 25.644 1.00 94.50 224 GLY A CA 1
ATOM 1652 C C . GLY A 1 224 ? -14.524 -3.405 24.981 1.00 94.50 224 GLY A C 1
ATOM 1653 O O . GLY A 1 224 ? -13.773 -4.333 25.257 1.00 94.50 224 GLY A O 1
ATOM 1654 N N . THR A 1 225 ? -15.515 -3.532 24.097 1.00 94.00 225 THR A N 1
ATOM 1655 C CA . THR A 1 225 ? -15.826 -4.773 23.361 1.00 94.00 225 THR A CA 1
ATOM 1656 C C . THR A 1 225 ? -15.524 -4.674 21.865 1.00 94.00 225 THR A C 1
ATOM 1658 O O . THR A 1 225 ? -15.738 -5.639 21.124 1.00 94.00 225 THR A O 1
ATOM 1661 N N . LEU A 1 226 ? -14.999 -3.527 21.415 1.00 96.06 226 LEU A N 1
ATOM 1662 C CA . LEU A 1 226 ? -14.565 -3.315 20.041 1.00 96.06 226 LEU A CA 1
ATOM 1663 C C . LEU A 1 226 ? -13.448 -4.303 19.682 1.00 96.06 226 LEU A C 1
ATOM 1665 O O . LEU A 1 226 ? -12.507 -4.526 20.445 1.00 96.06 226 LEU A O 1
ATOM 1669 N N . LYS A 1 227 ? -13.541 -4.892 18.497 1.00 96.06 227 LYS A N 1
ATOM 1670 C CA . LYS A 1 227 ? -12.550 -5.817 17.955 1.00 96.06 227 LYS A CA 1
ATOM 1671 C C . LYS A 1 227 ? -11.752 -5.111 16.876 1.00 96.06 227 LYS A C 1
ATOM 1673 O O . LYS A 1 227 ? -12.298 -4.353 16.076 1.00 96.06 227 LYS A O 1
ATOM 1678 N N . LEU A 1 228 ? -10.464 -5.420 16.820 1.00 96.62 228 LEU A N 1
ATOM 1679 C CA . LEU A 1 228 ? -9.640 -5.085 15.673 1.00 96.62 228 LEU A CA 1
ATOM 1680 C C . LEU A 1 228 ? -9.526 -6.316 14.784 1.00 96.62 228 LEU A C 1
ATOM 1682 O O . LEU A 1 228 ? -9.233 -7.410 15.259 1.00 96.62 228 LEU A O 1
ATOM 1686 N N . LEU A 1 229 ? -9.742 -6.128 13.494 1.00 95.81 229 LEU A N 1
ATOM 1687 C CA . LEU A 1 229 ? -9.560 -7.140 12.470 1.00 95.81 229 LEU A CA 1
ATOM 1688 C C . LEU A 1 229 ? -8.291 -6.814 11.692 1.00 95.81 229 LEU A C 1
ATOM 1690 O O . LEU A 1 229 ? -8.022 -5.647 11.414 1.00 95.81 229 LEU A O 1
ATOM 1694 N N . LYS A 1 230 ? -7.526 -7.838 11.320 1.00 94.50 230 LYS A N 1
ATOM 1695 C CA . LYS A 1 230 ? -6.352 -7.725 10.455 1.00 94.50 230 LYS A CA 1
ATOM 1696 C C . LYS A 1 230 ? -6.425 -8.780 9.356 1.00 94.50 230 LYS A C 1
ATOM 1698 O O . LYS A 1 230 ? -6.756 -9.929 9.636 1.00 94.50 230 LYS A O 1
ATOM 1703 N N . ARG A 1 231 ? -6.058 -8.422 8.127 1.00 90.12 231 ARG A N 1
ATOM 1704 C CA . ARG A 1 231 ? -5.771 -9.389 7.050 1.00 90.12 231 ARG A CA 1
ATOM 1705 C C . ARG A 1 231 ? -4.368 -9.176 6.498 1.00 90.12 231 ARG A C 1
ATOM 1707 O O . ARG A 1 231 ? -3.691 -8.226 6.885 1.00 90.12 231 ARG A O 1
ATOM 1714 N N . ASN A 1 232 ? -3.902 -10.083 5.643 1.00 84.88 232 ASN A N 1
ATOM 1715 C CA . ASN A 1 232 ? -2.582 -10.011 5.003 1.00 84.88 232 ASN A CA 1
ATOM 1716 C C . ASN A 1 232 ? -2.703 -9.604 3.525 1.00 84.88 232 ASN A C 1
ATOM 1718 O O . ASN A 1 232 ? -2.073 -10.208 2.662 1.00 84.88 232 ASN A O 1
ATOM 1722 N N . GLY A 1 233 ? -3.515 -8.588 3.249 1.00 77.06 233 GLY A N 1
ATOM 1723 C CA . GLY A 1 233 ? -3.692 -7.961 1.944 1.00 77.06 233 GLY A CA 1
ATOM 1724 C C . GLY A 1 233 ? -5.078 -8.203 1.335 1.00 77.06 233 GLY A C 1
ATOM 1725 O O . GLY A 1 233 ? -5.825 -9.063 1.820 1.00 77.06 233 GLY A O 1
ATOM 1726 N N . PRO A 1 234 ? -5.414 -7.474 0.254 1.00 73.56 234 PRO A N 1
ATOM 1727 C CA . PRO A 1 234 ? -6.723 -7.563 -0.378 1.00 73.56 234 PRO A CA 1
ATOM 1728 C C . PRO A 1 234 ? -7.057 -8.993 -0.816 1.00 73.56 234 PRO A C 1
ATOM 1730 O O . PRO A 1 234 ? -6.195 -9.724 -1.308 1.00 73.56 234 PRO A O 1
ATOM 1733 N N . GLY A 1 235 ? -8.316 -9.393 -0.621 1.00 73.81 235 GLY A N 1
ATOM 1734 C CA . GLY A 1 235 ? -8.815 -10.723 -0.993 1.00 73.81 235 GLY A CA 1
ATOM 1735 C C . GLY A 1 235 ? -8.439 -11.860 -0.035 1.00 73.81 235 GLY A C 1
ATOM 1736 O O . GLY A 1 235 ? -8.848 -12.993 -0.268 1.00 73.81 235 GLY A O 1
ATOM 1737 N N . ILE A 1 236 ? -7.694 -11.579 1.039 1.00 81.88 236 ILE A N 1
ATOM 1738 C CA . ILE A 1 236 ? -7.438 -12.536 2.122 1.00 81.88 236 ILE A CA 1
ATOM 1739 C C . ILE A 1 236 ? -8.474 -12.348 3.231 1.00 81.88 236 ILE A C 1
ATOM 1741 O O . ILE A 1 236 ? -8.861 -11.218 3.541 1.00 81.88 236 ILE A O 1
ATOM 1745 N N . ASP A 1 237 ? -8.901 -13.453 3.839 1.00 88.38 237 ASP A N 1
ATOM 1746 C CA . ASP A 1 237 ? -9.829 -13.426 4.966 1.00 88.38 237 ASP A CA 1
ATOM 1747 C C . ASP A 1 237 ? -9.264 -12.625 6.142 1.00 88.38 237 ASP A C 1
ATOM 1749 O O . ASP A 1 237 ? -8.064 -12.649 6.449 1.00 88.38 237 ASP A O 1
ATOM 1753 N N . TRP A 1 238 ? -10.159 -11.909 6.815 1.00 92.88 238 TRP A N 1
ATOM 1754 C CA . TRP A 1 238 ? -9.826 -11.196 8.034 1.00 92.88 238 TRP A CA 1
ATOM 1755 C C . TRP A 1 238 ? -9.701 -12.159 9.209 1.00 92.88 238 TRP A C 1
ATOM 1757 O O . TRP A 1 238 ? -10.333 -13.211 9.260 1.00 92.88 238 TRP A O 1
ATOM 1767 N N . ALA A 1 239 ? -8.915 -11.764 10.201 1.00 94.38 239 ALA A N 1
ATOM 1768 C CA . ALA A 1 239 ? -8.855 -12.424 11.493 1.00 94.38 239 ALA A CA 1
ATOM 1769 C C . ALA A 1 239 ? -8.916 -11.382 12.609 1.00 94.38 239 ALA A C 1
ATOM 1771 O O . ALA A 1 239 ? -8.377 -10.281 12.475 1.00 94.38 239 ALA A O 1
ATOM 1772 N N . VAL A 1 240 ? -9.551 -11.732 13.728 1.00 95.88 240 VAL A N 1
ATOM 1773 C CA . VAL A 1 240 ? -9.525 -10.900 14.936 1.00 95.88 240 VAL A CA 1
ATOM 1774 C C . VAL A 1 240 ? -8.094 -10.841 15.464 1.00 95.88 240 VAL A C 1
ATOM 1776 O O . VAL A 1 240 ? -7.475 -11.875 15.721 1.00 95.88 240 VAL A O 1
ATOM 1779 N N . TRP A 1 241 ? -7.566 -9.629 15.633 1.00 96.50 241 TRP A N 1
ATOM 1780 C CA . TRP A 1 241 ? -6.284 -9.421 16.288 1.00 96.50 241 TRP A CA 1
ATOM 1781 C C . TRP A 1 241 ? -6.428 -9.720 17.788 1.00 96.50 241 TRP A C 1
ATOM 1783 O O . TRP A 1 241 ? -7.314 -9.156 18.433 1.00 96.50 241 TRP A O 1
ATOM 1793 N N . PRO A 1 242 ? -5.588 -10.598 18.361 1.00 94.56 242 PRO A N 1
ATOM 1794 C CA . PRO A 1 242 ? -5.842 -11.155 19.688 1.00 94.56 242 PRO A CA 1
ATOM 1795 C C . PRO A 1 242 ? -5.535 -10.192 20.839 1.00 94.56 242 PRO A C 1
ATOM 1797 O O . PRO A 1 242 ? -6.118 -10.334 21.912 1.00 94.56 242 PRO A O 1
ATOM 1800 N N . THR A 1 243 ? -4.631 -9.229 20.641 1.00 94.38 243 THR A N 1
ATOM 1801 C CA . THR A 1 243 ? -4.111 -8.394 21.733 1.00 94.38 243 THR A CA 1
ATOM 1802 C C . THR A 1 243 ? -4.384 -6.924 21.460 1.00 94.38 243 THR A C 1
ATOM 1804 O O . THR A 1 243 ? -3.648 -6.269 20.712 1.00 94.38 243 THR A O 1
ATOM 1807 N N . VAL A 1 244 ? -5.447 -6.406 22.076 1.00 97.06 244 VAL A N 1
ATOM 1808 C CA . VAL A 1 244 ? -5.875 -5.013 21.927 1.00 97.06 244 VAL A CA 1
ATOM 1809 C C . VAL A 1 244 ? -6.015 -4.297 23.267 1.00 97.06 244 VAL A C 1
ATOM 1811 O O . VAL A 1 244 ? -6.437 -4.903 24.249 1.00 97.06 244 VAL A O 1
ATOM 1814 N N . ASN A 1 245 ? -5.693 -3.002 23.285 1.00 97.19 245 ASN A N 1
ATOM 1815 C CA . ASN A 1 245 ? -6.061 -2.095 24.372 1.00 97.19 245 ASN A CA 1
ATOM 1816 C C . ASN A 1 245 ? -7.073 -1.080 23.844 1.00 97.19 245 ASN A C 1
ATOM 1818 O O . ASN A 1 245 ? -6.756 -0.266 22.972 1.00 97.19 245 ASN A O 1
ATOM 1822 N N . ASN A 1 246 ? -8.286 -1.110 24.385 1.00 96.50 246 ASN A N 1
ATOM 1823 C CA . ASN A 1 246 ? -9.363 -0.242 23.930 1.00 96.50 246 ASN A CA 1
ATOM 1824 C C . ASN A 1 246 ? -9.540 0.922 24.900 1.00 96.50 246 ASN A C 1
ATOM 1826 O O . ASN A 1 246 ? -9.550 0.745 26.118 1.00 96.50 246 ASN A O 1
ATOM 1830 N N . THR A 1 247 ? -9.721 2.116 24.354 1.00 96.69 247 THR A N 1
ATOM 1831 C CA . THR A 1 247 ? -10.012 3.332 25.116 1.00 96.69 247 THR A CA 1
ATOM 1832 C C . THR A 1 247 ? -11.270 3.995 24.572 1.00 96.69 247 THR A C 1
ATOM 1834 O O . THR A 1 247 ? -11.858 3.535 23.598 1.00 96.69 247 THR A O 1
ATOM 1837 N N . ALA A 1 248 ? -11.680 5.113 25.172 1.00 95.06 248 ALA A N 1
ATOM 1838 C CA . ALA A 1 248 ? -12.785 5.907 24.645 1.00 95.06 248 ALA A CA 1
ATOM 1839 C C . ALA A 1 248 ? -12.499 6.513 23.255 1.00 95.06 248 ALA A C 1
ATOM 1841 O O . ALA A 1 248 ? -13.437 6.938 22.587 1.00 95.06 248 ALA A O 1
ATOM 1842 N N . THR A 1 249 ? -11.232 6.589 22.823 1.00 95.56 249 THR A N 1
ATOM 1843 C CA . THR A 1 249 ? -10.849 7.308 21.596 1.00 95.56 249 THR A CA 1
ATOM 1844 C C . THR A 1 249 ? -10.238 6.433 20.508 1.00 95.56 249 THR A C 1
ATOM 1846 O O . THR A 1 249 ? -10.408 6.709 19.320 1.00 95.56 249 THR A O 1
ATOM 1849 N N . TYR A 1 250 ? -9.538 5.372 20.896 1.00 97.06 250 TYR A N 1
ATOM 1850 C CA . TYR A 1 250 ? -8.846 4.487 19.969 1.00 97.06 250 TYR A CA 1
ATOM 1851 C C . TYR A 1 250 ? -8.875 3.033 20.426 1.00 97.06 250 TYR A C 1
ATOM 1853 O O . TYR A 1 250 ? -9.035 2.727 21.611 1.00 97.06 250 TYR A O 1
ATOM 1861 N N . ILE A 1 251 ? -8.641 2.149 19.462 1.00 97.88 251 ILE A N 1
ATOM 1862 C CA . ILE A 1 251 ? -8.217 0.770 19.691 1.00 97.88 251 ILE A CA 1
ATOM 1863 C C . ILE A 1 251 ? -6.732 0.653 19.348 1.00 97.88 251 ILE A C 1
ATOM 1865 O O . ILE A 1 251 ? -6.283 1.132 18.306 1.00 97.88 251 ILE A O 1
ATOM 1869 N N . GLU A 1 252 ? -5.953 0.063 20.246 1.00 97.94 252 GLU A N 1
ATOM 1870 C CA . GLU A 1 252 ? -4.523 -0.165 20.063 1.00 97.94 252 GLU A CA 1
ATOM 1871 C C . GLU A 1 252 ? -4.261 -1.641 19.786 1.00 97.94 252 GLU A C 1
ATOM 1873 O O . GLU A 1 252 ? -4.534 -2.481 20.635 1.00 97.94 252 GLU A O 1
ATOM 1878 N N . ALA A 1 253 ? -3.683 -1.960 18.632 1.00 97.81 253 ALA A N 1
ATOM 1879 C CA . ALA A 1 253 ? -3.090 -3.266 18.381 1.00 97.81 253 ALA A CA 1
ATOM 1880 C C . ALA A 1 253 ? -1.722 -3.326 19.050 1.00 97.81 253 ALA A C 1
ATOM 1882 O O . ALA A 1 253 ? -0.865 -2.512 18.716 1.00 97.81 253 ALA A O 1
ATOM 1883 N N . THR A 1 254 ? -1.475 -4.289 19.932 1.00 96.94 254 THR A N 1
ATOM 1884 C CA . THR A 1 254 ? -0.145 -4.488 20.533 1.00 96.94 254 THR A CA 1
ATOM 1885 C C . THR A 1 254 ? 0.510 -5.767 20.021 1.00 96.94 254 THR A C 1
ATOM 1887 O O . THR A 1 254 ? -0.168 -6.676 19.538 1.00 96.94 254 THR A O 1
ATOM 1890 N N . GLY A 1 255 ? 1.844 -5.831 20.094 1.00 95.25 255 GLY A N 1
ATOM 1891 C CA . GLY A 1 255 ? 2.617 -7.002 19.670 1.00 95.25 255 GLY A CA 1
ATOM 1892 C C . GLY A 1 255 ? 2.644 -7.218 18.154 1.00 95.25 255 GLY A C 1
ATOM 1893 O O . GLY A 1 255 ? 2.889 -8.333 17.697 1.00 95.25 255 GLY A O 1
ATOM 1894 N N . LEU A 1 256 ? 2.374 -6.176 17.364 1.00 95.00 256 LEU A N 1
ATOM 1895 C CA . LEU A 1 256 ? 2.445 -6.252 15.909 1.00 95.00 256 LEU A CA 1
ATOM 1896 C C . LEU A 1 256 ? 3.898 -6.425 15.474 1.00 95.00 256 LEU A C 1
ATOM 1898 O O . LEU A 1 256 ? 4.746 -5.645 15.891 1.00 95.00 256 LEU A O 1
ATOM 1902 N N . THR A 1 257 ? 4.160 -7.393 14.597 1.00 93.44 257 THR A N 1
ATOM 1903 C CA . THR A 1 257 ? 5.480 -7.625 13.976 1.00 93.44 257 THR A CA 1
ATOM 1904 C C . THR A 1 257 ? 5.521 -7.284 12.486 1.00 93.44 257 THR A C 1
ATOM 1906 O O . THR A 1 257 ? 6.539 -7.426 11.813 1.00 93.44 257 THR A O 1
ATOM 1909 N N . GLY A 1 258 ? 4.393 -6.833 11.950 1.00 89.62 258 GLY A N 1
ATOM 1910 C CA . GLY A 1 258 ? 4.238 -6.465 10.558 1.00 89.62 258 GLY A CA 1
ATOM 1911 C C . GLY A 1 258 ? 2.862 -5.870 10.312 1.00 89.62 258 GLY A C 1
ATOM 1912 O O . GLY A 1 258 ? 1.944 -6.001 11.129 1.00 89.62 258 GLY A O 1
ATOM 1913 N N . PHE A 1 259 ? 2.720 -5.226 9.163 1.00 91.25 259 PHE A N 1
ATOM 1914 C CA . PHE A 1 259 ? 1.517 -4.489 8.817 1.00 91.25 259 PHE A CA 1
ATOM 1915 C C . PHE A 1 259 ? 0.824 -5.064 7.595 1.00 91.25 259 PHE A C 1
ATOM 1917 O O . PHE A 1 259 ? 1.409 -5.803 6.803 1.00 91.25 259 PHE A O 1
ATOM 1924 N N . SER A 1 260 ? -0.460 -4.746 7.484 1.00 89.19 260 SER A N 1
ATOM 1925 C CA . SER A 1 260 ? -1.207 -4.866 6.245 1.00 89.19 260 SER A CA 1
ATOM 1926 C C . SER A 1 260 ? -2.478 -4.023 6.379 1.00 89.19 260 SER A C 1
ATOM 1928 O O . SER A 1 260 ? -2.369 -2.819 6.602 1.00 89.19 260 SER A O 1
ATOM 1930 N N . GLU A 1 261 ? -3.654 -4.631 6.289 1.00 93.44 261 GLU A N 1
ATOM 1931 C CA . GLU A 1 261 ? -4.940 -3.957 6.429 1.00 93.44 261 GLU A CA 1
ATOM 1932 C C . GLU A 1 261 ? -5.564 -4.228 7.793 1.00 93.44 261 GLU A C 1
ATOM 1934 O O . GLU A 1 261 ? -5.451 -5.333 8.333 1.00 93.44 261 GLU A O 1
ATOM 1939 N N . PHE A 1 262 ? -6.238 -3.209 8.321 1.00 95.38 262 PHE A N 1
ATOM 1940 C CA . PHE A 1 262 ? -6.880 -3.211 9.627 1.00 95.38 262 PHE A CA 1
ATOM 1941 C C . PHE A 1 262 ? -8.291 -2.643 9.526 1.00 95.38 262 PHE A C 1
ATOM 1943 O O . PHE A 1 262 ? -8.486 -1.609 8.897 1.00 95.38 262 PHE A O 1
ATOM 1950 N N . ALA A 1 263 ? -9.264 -3.279 10.167 1.00 95.12 263 ALA A N 1
ATOM 1951 C CA . ALA A 1 263 ? -10.646 -2.808 10.215 1.00 95.12 263 ALA A CA 1
ATOM 1952 C C . ALA A 1 263 ? -11.209 -2.943 11.631 1.00 95.12 263 ALA A C 1
ATOM 1954 O O . ALA A 1 263 ? -10.685 -3.700 12.451 1.00 95.12 263 ALA A O 1
ATOM 1955 N N . LEU A 1 264 ? -12.287 -2.218 11.919 1.00 95.19 264 LEU A N 1
ATOM 1956 C CA . LEU A 1 264 ? -13.013 -2.366 13.179 1.00 95.19 264 LEU A CA 1
ATOM 1957 C C . LEU A 1 264 ? -14.129 -3.399 13.019 1.00 95.19 264 LEU A C 1
ATOM 1959 O O . LEU A 1 264 ? -14.827 -3.424 12.004 1.00 95.19 264 LEU A O 1
ATOM 1963 N N . GLY A 1 265 ? -14.304 -4.225 14.041 1.00 94.69 265 GLY A N 1
ATOM 1964 C CA . GLY A 1 265 ? -15.411 -5.163 14.169 1.00 94.69 265 GLY A CA 1
ATOM 1965 C C . GLY A 1 265 ? -16.043 -5.064 15.553 1.00 94.69 265 GLY A C 1
ATOM 1966 O O . GLY A 1 265 ? -15.428 -4.588 16.502 1.00 94.69 265 GLY A O 1
ATOM 1967 N N . GLY A 1 266 ? -17.278 -5.521 15.684 1.00 93.25 266 GLY A N 1
ATOM 1968 C CA . GLY A 1 266 ? -18.035 -5.483 16.927 1.00 93.25 266 GLY A CA 1
ATOM 1969 C C . GLY A 1 266 ? -19.018 -6.639 17.022 1.00 93.25 266 GLY A C 1
ATOM 1970 O O . GLY A 1 266 ? -19.268 -7.348 16.044 1.00 93.25 266 GLY A O 1
ATOM 1971 N N . ASN A 1 267 ? -19.570 -6.848 18.214 1.00 90.81 267 ASN A N 1
ATOM 1972 C CA . ASN A 1 267 ? -20.802 -7.619 18.352 1.00 90.81 267 ASN A CA 1
ATOM 1973 C C . ASN A 1 267 ? -21.995 -6.650 18.270 1.00 90.81 267 ASN A C 1
ATOM 1975 O O . ASN A 1 267 ? -21.843 -5.491 17.892 1.00 90.81 267 ASN A O 1
ATOM 1979 N N . VAL A 1 268 ? -23.186 -7.118 18.643 1.00 89.75 268 VAL A N 1
ATOM 1980 C CA . VAL A 1 268 ? -24.438 -6.335 18.621 1.00 89.75 268 VAL A CA 1
ATOM 1981 C C . VAL A 1 268 ? -24.404 -5.049 19.455 1.00 89.75 268 VAL A C 1
ATOM 1983 O O . VAL A 1 268 ? -25.186 -4.142 19.208 1.00 89.75 268 VAL A O 1
ATOM 1986 N N . ASP A 1 269 ? -23.495 -4.961 20.421 1.00 91.12 269 ASP A N 1
ATOM 1987 C CA . ASP A 1 269 ? -23.266 -3.795 21.273 1.00 91.12 269 ASP A CA 1
ATOM 1988 C C . ASP A 1 269 ? -22.503 -2.663 20.575 1.00 91.12 269 ASP A C 1
ATOM 1990 O O . ASP A 1 269 ? -22.502 -1.536 21.052 1.00 91.12 269 ASP A O 1
ATOM 1994 N N . ASN A 1 270 ? -21.877 -2.946 19.436 1.00 91.94 270 ASN A N 1
ATOM 1995 C CA . ASN A 1 270 ? -21.281 -1.959 18.552 1.00 91.94 270 ASN A CA 1
ATOM 1996 C C . ASN A 1 270 ? -21.906 -2.153 17.170 1.00 91.94 270 ASN A C 1
ATOM 1998 O O . ASN A 1 270 ? -21.405 -2.983 16.410 1.00 91.94 270 ASN A O 1
ATOM 2002 N N . PRO A 1 271 ? -23.001 -1.445 16.835 1.00 87.12 271 PRO A N 1
ATOM 2003 C CA . PRO A 1 271 ? -23.667 -1.594 15.542 1.00 87.12 271 PRO A CA 1
ATOM 2004 C C . PRO A 1 271 ? -22.718 -1.322 14.372 1.00 87.12 271 PRO A C 1
ATOM 2006 O O . PRO A 1 271 ? -22.920 -1.894 13.305 1.00 87.12 271 PRO A O 1
ATOM 2009 N N . LEU A 1 272 ? -21.666 -0.516 14.602 1.00 89.44 272 LEU A N 1
ATOM 2010 C CA . LEU A 1 272 ? -20.747 0.003 13.591 1.00 89.44 272 LEU A CA 1
ATOM 2011 C C . LEU A 1 272 ? -21.513 0.711 12.449 1.00 89.44 272 LEU A C 1
ATOM 2013 O O . LEU A 1 272 ? -22.739 0.645 12.349 1.00 89.44 272 LEU A O 1
ATOM 2017 N N . PRO A 1 273 ? -20.846 1.527 11.628 1.00 81.19 273 PRO A N 1
ATOM 2018 C CA . PRO A 1 273 ? -21.515 2.217 10.543 1.00 81.19 273 PRO A CA 1
ATOM 2019 C C . PRO A 1 273 ? -21.879 1.181 9.490 1.00 81.19 273 PRO A C 1
ATOM 2021 O O . PRO A 1 273 ? -21.002 0.573 8.874 1.00 81.19 273 PRO A O 1
ATOM 2024 N N . VAL A 1 274 ? -23.178 1.014 9.283 1.00 67.56 274 VAL A N 1
ATOM 2025 C CA . VAL A 1 274 ? -23.736 0.202 8.207 1.00 67.56 274 VAL A CA 1
ATOM 2026 C C . VAL A 1 274 ? -24.256 1.123 7.108 1.00 67.56 274 VAL A C 1
ATOM 2028 O O . VAL A 1 274 ? -24.872 2.154 7.384 1.00 67.56 274 VAL A O 1
ATOM 2031 N N . GLU A 1 275 ? -24.006 0.764 5.851 1.00 61.75 275 GLU A N 1
ATOM 2032 C CA . GLU A 1 275 ? -24.613 1.439 4.704 1.00 61.75 275 GLU A CA 1
ATOM 2033 C C . GLU A 1 275 ? -25.892 0.690 4.321 1.00 61.75 275 GLU A C 1
ATOM 2035 O O . GLU A 1 275 ? -25.886 -0.533 4.168 1.00 61.75 275 GLU A O 1
ATOM 2040 N N . ILE A 1 276 ? -27.010 1.408 4.198 1.00 57.59 276 ILE A N 1
ATOM 2041 C CA . ILE A 1 276 ? -28.273 0.808 3.761 1.00 57.59 276 ILE A CA 1
ATOM 2042 C C . ILE A 1 276 ? -28.141 0.498 2.266 1.00 57.59 276 ILE A C 1
ATOM 2044 O O . ILE A 1 276 ? -28.273 1.388 1.431 1.00 57.59 276 ILE A O 1
ATOM 2048 N N . ALA A 1 277 ? -27.886 -0.767 1.930 1.00 48.06 277 ALA A N 1
ATOM 2049 C CA . ALA A 1 277 ? -27.715 -1.204 0.542 1.00 48.06 277 ALA A CA 1
ATOM 2050 C C . ALA A 1 277 ? -29.013 -1.095 -0.285 1.00 48.06 277 ALA A C 1
ATOM 2052 O O . ALA A 1 277 ? -28.969 -0.912 -1.500 1.00 48.06 277 ALA A O 1
ATOM 2053 N N . ASN A 1 278 ? -30.175 -1.216 0.363 1.00 51.47 278 ASN A N 1
ATOM 2054 C CA . ASN A 1 278 ? -31.496 -1.005 -0.221 1.00 51.47 278 ASN A CA 1
ATOM 2055 C C . ASN A 1 278 ? -32.558 -0.841 0.882 1.00 51.47 278 ASN A C 1
ATOM 2057 O O . ASN A 1 278 ? -32.423 -1.360 1.986 1.00 51.47 278 ASN A O 1
ATOM 2061 N N . PHE A 1 279 ? -33.646 -0.137 0.574 1.00 62.53 279 PHE A N 1
ATOM 2062 C CA . PHE A 1 279 ? -34.904 -0.296 1.298 1.00 62.53 279 PHE A CA 1
ATOM 2063 C C . PHE A 1 279 ? -36.032 -0.408 0.276 1.00 62.53 279 PHE A C 1
ATOM 2065 O O . PHE A 1 279 ? -36.031 0.277 -0.747 1.00 62.53 279 PHE A O 1
ATOM 2072 N N . THR A 1 280 ? -36.989 -1.291 0.532 1.00 55.88 280 THR A N 1
ATOM 2073 C CA . THR A 1 280 ? -38.209 -1.394 -0.269 1.00 55.88 280 THR A CA 1
ATOM 2074 C C . THR A 1 280 ? -39.360 -0.958 0.619 1.00 55.88 280 THR A C 1
ATOM 2076 O O . THR A 1 280 ? -39.675 -1.635 1.597 1.00 55.88 280 THR A O 1
ATOM 2079 N N . SER A 1 281 ? -39.973 0.189 0.323 1.00 57.94 281 SER A N 1
ATOM 2080 C CA . SER A 1 281 ? -41.222 0.573 0.976 1.00 57.94 281 SER A CA 1
ATOM 2081 C C . SER A 1 281 ? -42.382 -0.143 0.284 1.00 57.94 281 SER A C 1
ATOM 2083 O O . SER A 1 281 ? -42.581 -0.019 -0.922 1.00 57.94 281 SER A O 1
ATOM 2085 N N . VAL A 1 282 ? -43.155 -0.916 1.047 1.00 60.28 282 VAL A N 1
ATOM 2086 C CA . VAL A 1 282 ? -44.435 -1.460 0.581 1.00 60.28 282 VAL A CA 1
ATOM 2087 C C . VAL A 1 282 ? -45.527 -0.586 1.173 1.00 60.28 282 VAL A C 1
ATOM 2089 O O . VAL A 1 282 ? -45.785 -0.635 2.375 1.00 60.28 282 VAL A O 1
ATOM 2092 N N . ILE A 1 283 ? -46.152 0.245 0.341 1.00 62.72 283 ILE A N 1
ATOM 2093 C CA . ILE A 1 283 ? -47.313 1.029 0.757 1.00 62.72 283 ILE A CA 1
ATOM 2094 C C . ILE A 1 283 ? -48.554 0.186 0.463 1.00 62.72 283 ILE A C 1
ATOM 2096 O O . ILE A 1 283 ? -48.991 0.085 -0.680 1.00 62.72 283 ILE A O 1
ATOM 2100 N N . ASN A 1 284 ? -49.123 -0.449 1.488 1.00 53.31 284 ASN A N 1
ATOM 2101 C CA . ASN A 1 284 ? -50.423 -1.105 1.353 1.00 53.31 284 ASN A CA 1
ATOM 2102 C C . ASN A 1 284 ? -51.535 -0.041 1.379 1.00 53.31 284 ASN A C 1
ATOM 2104 O O . ASN A 1 284 ? -51.960 0.395 2.448 1.00 53.31 284 ASN A O 1
ATOM 2108 N N . ASN A 1 285 ? -52.029 0.335 0.196 1.00 53.75 285 ASN A N 1
ATOM 2109 C CA . ASN A 1 285 ? -53.300 1.040 -0.025 1.00 53.75 285 ASN A CA 1
ATOM 2110 C C . ASN A 1 285 ? -53.485 2.418 0.657 1.00 53.75 285 ASN A C 1
ATOM 2112 O O . ASN A 1 285 ? -54.587 2.723 1.118 1.00 53.75 285 ASN A O 1
ATOM 2116 N N . ARG A 1 286 ? -52.468 3.290 0.687 1.00 51.47 286 ARG A N 1
ATOM 2117 C CA . ARG A 1 286 ? -52.688 4.736 0.903 1.00 51.47 286 ARG A CA 1
ATOM 2118 C C . ARG A 1 286 ? -51.885 5.576 -0.080 1.00 51.47 286 ARG A C 1
ATOM 2120 O O . ARG A 1 286 ? -50.661 5.501 -0.098 1.00 51.47 286 ARG A O 1
ATOM 2127 N N . ASP A 1 287 ? -52.599 6.380 -0.857 1.00 50.78 287 ASP A N 1
ATOM 2128 C CA . ASP A 1 287 ? -52.037 7.427 -1.704 1.00 50.78 287 ASP A CA 1
ATOM 2129 C C . ASP A 1 287 ? -51.537 8.585 -0.833 1.00 50.78 287 ASP A C 1
ATOM 2131 O O . ASP A 1 287 ? -52.232 9.583 -0.653 1.00 50.78 287 ASP A O 1
ATOM 2135 N N . ASP A 1 288 ? -50.320 8.473 -0.308 1.00 55.31 288 ASP A N 1
ATOM 2136 C CA . ASP A 1 288 ? -49.610 9.642 0.201 1.00 55.31 288 ASP A CA 1
ATOM 2137 C C . ASP A 1 288 ? -48.632 10.107 -0.884 1.00 55.31 288 ASP A C 1
ATOM 2139 O O . ASP A 1 288 ? -47.621 9.471 -1.183 1.00 55.31 288 ASP A O 1
ATOM 2143 N N . ASN A 1 289 ? -48.997 11.219 -1.523 1.00 47.62 289 ASN A N 1
ATOM 2144 C CA . ASN A 1 289 ? -48.233 11.923 -2.548 1.00 47.62 289 ASN A CA 1
ATOM 2145 C C . ASN A 1 289 ? -46.736 12.033 -2.149 1.00 47.62 289 ASN A C 1
ATOM 2147 O O . ASN A 1 289 ? -46.429 12.678 -1.142 1.00 47.62 289 ASN A O 1
ATOM 2151 N N . PRO A 1 290 ? -45.786 11.460 -2.917 1.00 51.66 290 PRO A N 1
ATOM 2152 C CA . PRO A 1 290 ? -44.381 11.311 -2.515 1.00 51.66 290 PRO A CA 1
ATOM 2153 C C . PRO A 1 290 ? -43.588 12.629 -2.444 1.00 51.66 290 PRO A C 1
ATOM 2155 O O . PRO A 1 290 ? -42.400 12.619 -2.135 1.00 51.66 290 PRO A O 1
ATOM 2158 N N . ALA A 1 291 ? -44.223 13.779 -2.675 1.00 44.00 291 ALA A N 1
ATOM 2159 C CA . ALA A 1 291 ? -43.585 15.093 -2.639 1.00 44.00 291 ALA A CA 1
ATOM 2160 C C . ALA A 1 291 ? -43.235 15.617 -1.223 1.00 44.00 291 ALA A C 1
ATOM 2162 O O . ALA A 1 291 ? -42.798 16.759 -1.099 1.00 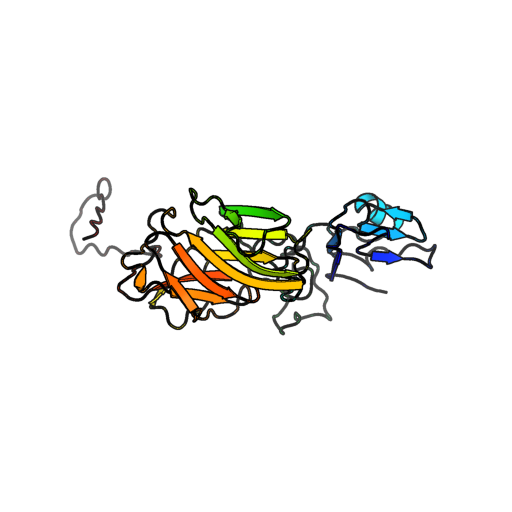44.00 291 ALA A O 1
ATOM 2163 N N . GLY A 1 292 ? -43.413 14.828 -0.154 1.00 48.81 292 GLY A N 1
ATOM 2164 C CA . GLY A 1 292 ? -43.179 15.307 1.219 1.00 48.81 292 GLY A CA 1
ATOM 2165 C C . GLY A 1 292 ? -42.819 14.261 2.277 1.00 48.81 292 GLY A C 1
ATOM 2166 O O . GLY A 1 292 ? -42.796 14.596 3.461 1.00 48.81 292 GLY A O 1
ATOM 2167 N N . ALA A 1 293 ? -42.539 13.010 1.903 1.00 47.59 293 ALA A N 1
ATOM 2168 C CA . ALA A 1 293 ? -42.194 11.975 2.876 1.00 47.59 293 ALA A CA 1
ATOM 2169 C C . ALA A 1 293 ? -40.757 12.168 3.396 1.00 47.59 293 ALA A C 1
ATOM 2171 O O . ALA A 1 293 ? -39.785 11.761 2.763 1.00 47.59 293 ALA A O 1
ATOM 2172 N N . VAL A 1 294 ? -40.621 12.799 4.565 1.00 48.75 294 VAL A N 1
ATOM 2173 C CA . VAL A 1 294 ? -39.345 12.904 5.286 1.00 48.75 294 VAL A CA 1
ATOM 2174 C C . VAL A 1 294 ? -39.241 11.734 6.260 1.00 48.75 294 VAL A C 1
ATOM 2176 O O . VAL A 1 294 ? -39.894 11.722 7.304 1.00 48.75 294 VAL A O 1
ATOM 2179 N N . LEU A 1 295 ? -38.405 10.751 5.926 1.00 55.56 295 LEU A N 1
ATOM 2180 C CA . LEU A 1 295 ? -38.027 9.678 6.842 1.00 55.56 295 LEU A CA 1
ATOM 2181 C C . LEU A 1 295 ? -37.141 10.263 7.951 1.00 55.56 295 LEU A C 1
ATOM 2183 O O . LEU A 1 295 ? -35.992 10.630 7.710 1.00 55.56 295 LEU A O 1
ATOM 2187 N N . LYS A 1 296 ? -37.676 10.362 9.171 1.00 43.34 296 LYS A N 1
ATOM 2188 C CA . LYS A 1 296 ? -36.896 10.688 10.370 1.00 43.34 296 LYS A CA 1
ATOM 2189 C C . LYS A 1 296 ? -36.559 9.390 11.092 1.00 43.34 296 LYS A C 1
ATOM 2191 O O . LYS A 1 296 ? -37.442 8.772 11.678 1.00 43.34 296 LYS A O 1
ATOM 2196 N N . ILE A 1 297 ? -35.297 8.978 11.027 1.00 53.25 297 ILE A N 1
ATOM 2197 C CA . ILE A 1 297 ? -34.784 7.875 11.840 1.00 53.25 297 ILE A CA 1
ATOM 2198 C C . ILE A 1 297 ? -34.291 8.496 13.145 1.00 53.25 297 ILE A C 1
ATOM 2200 O O . ILE A 1 297 ? -33.354 9.292 13.135 1.00 53.25 297 ILE A O 1
ATOM 2204 N N . TYR A 1 298 ? -34.955 8.170 14.248 1.00 36.38 298 TYR A N 1
ATOM 2205 C CA . TYR A 1 298 ? -34.452 8.453 15.586 1.00 36.38 298 TYR A CA 1
ATOM 2206 C C . TYR A 1 298 ? -33.639 7.232 16.022 1.00 36.38 298 TYR A C 1
ATOM 2208 O O . TYR A 1 298 ? -34.129 6.109 15.922 1.00 36.38 298 TYR A O 1
ATOM 2216 N N . GLN A 1 299 ? -32.378 7.443 16.399 1.00 44.00 299 GLN A N 1
ATOM 2217 C CA . GLN A 1 299 ? -31.618 6.437 17.137 1.00 44.00 299 GLN A CA 1
ATOM 2218 C C . GLN A 1 299 ? -31.977 6.604 18.614 1.00 44.00 299 GLN A C 1
ATOM 2220 O O . GLN A 1 299 ? -31.839 7.715 19.133 1.00 44.00 299 GLN A O 1
ATOM 2225 N N . ASP A 1 300 ? -32.476 5.532 19.229 1.00 44.41 300 ASP A N 1
ATOM 2226 C CA . ASP A 1 300 ? -32.626 5.418 20.684 1.00 44.41 300 ASP A CA 1
ATOM 2227 C C . ASP A 1 300 ? -31.274 5.083 21.333 1.00 44.41 300 ASP A C 1
ATOM 2229 O O . ASP A 1 300 ? -30.530 4.254 20.751 1.00 44.41 300 ASP A O 1
#

Radius of gyration: 23.27 Å; chains: 1; bounding box: 82×34×54 Å

pLDDT: mean 89.29, std 12.8, range [36.38, 98.5]

Foldseek 3Di:
DAAFLAEQEAADDDDDDQTESEEDAPDQDADDEPSHELAAQEYPPQQASYYYNHHTHGPVVCCVRNVYHPLYHYDDQQAQEPVQRAHDLAGPQALSGADDPVCQAAPVRHGADNGGAGRHRHGDPHHDDFPDKFKDFLDDAQDWAWGADLLAAFTKTWHWPDWVPSHGKMKMKTKHQADPDAAAPPFDAWARIKMWIGMHTPKTFWKMKTFRQNHPQQQAQDQVFKWKWAASEPPGHIDTQDDWDTDPTIIMRHGDTGTGMMTIGGYPSRNGDDDPPDDDDDDDDDPDPPPDDDDDDDDD